Protein AF-A0A3E1ETF9-F1 (afdb_monomer)

Mean predicted aligned error: 20.17 Å

pLDDT: mean 75.79, std 21.96, range [34.28, 97.56]

Sequence (311 aa):
MTPEAARLLEAAGVRGVTQLSREKCEPLLKRMALVAWQRGLGQVGLPEKEILAGWIREAAGLPSEGDEMDRQVEEMPEAITEDGPGLWVPPGQRAALGATGGGRKEVESGGREGQGNPRQTWRTVDPQRFATIEDYNAGRIPIKPLSREPGGAEEDGDEEEESGPERYRVEGPSGELSRWVRRGVVHPRGMHTWLGAVVSVVFRVALLAGIVATVWLMITVETPGDYAMEVGIGAGVLVVLGVLQIHYAMRARCRICSCPLYFSKNCLKNRKAHLIPGFGYVVSAALHLLTFGWFRCMYCGTAVRLRPGHR

Solvent-accessible surface area (backbone atoms only — not comparable to full-atom values): 19668 Å² total; per-residue (Å²): 136,57,75,65,45,51,54,39,38,42,73,52,69,40,88,46,52,75,54,41,38,74,53,58,60,67,67,50,51,52,41,33,49,52,52,30,47,74,69,70,44,55,76,66,71,65,74,54,72,68,59,51,47,46,53,30,51,54,34,58,70,49,81,68,85,56,63,68,61,58,52,59,66,75,72,58,76,96,67,88,78,82,91,73,99,74,76,85,71,56,79,77,54,54,64,51,53,73,69,53,87,71,82,76,82,83,76,91,74,83,89,80,91,81,85,90,72,99,76,80,84,73,73,83,73,60,74,88,74,57,84,52,71,66,43,49,74,68,60,76,52,85,74,73,73,82,76,83,66,77,85,72,87,75,89,77,81,92,78,85,86,78,85,66,86,76,80,77,74,83,77,72,82,88,73,90,67,53,84,75,68,75,70,36,49,71,46,92,58,33,65,64,46,51,52,34,28,52,44,51,49,52,42,52,52,50,51,54,49,47,52,53,50,52,55,50,47,64,72,74,46,91,57,77,78,82,48,48,64,62,51,49,52,52,52,51,53,50,50,55,41,48,52,52,35,51,57,33,24,73,66,32,50,40,91,84,77,63,46,45,60,68,47,90,69,99,61,81,61,29,89,79,25,58,69,39,88,95,63,37,53,48,50,36,32,28,51,38,28,74,75,69,42,34,33,42,38,49,58,83,41,51,45,38,23,48,68,91,85,79,129

Foldseek 3Di:
DDPLVVVLLVQLVNPDLVSLLPDDLVVSLVSSQVSCVVVVVHCPSRDDSVVSVVSNVVSNPDDPPCPVVVVVVVPDPPDDDDDDPDDDDDPVVVVVCVVVDDDDDDDDDDDDDDDDDPDDPPPPDDPVPDDDPVCVVVVVDPPPPPPPDPDDDDDDDDDDDPDDPPPDQPPDPDDDDDPVVNQAAEDPCLPLLLVLLVLLQVLVVLVVVLVVVVVVCVVPDPDPVVCPVVNVVSVVVNVVSVVVNVVSQVPQADPPPRHGLQDDDPDDWDPLQDADPPVGRNNRQSVCCNPPQWHARRHPRGIYGYDPDDD

Structure (mmCIF, N/CA/C/O backbone):
data_AF-A0A3E1ETF9-F1
#
_entry.id   AF-A0A3E1ETF9-F1
#
loop_
_atom_site.group_PDB
_atom_site.id
_atom_site.type_symbol
_atom_site.label_atom_id
_atom_site.label_alt_id
_atom_site.label_comp_id
_atom_site.label_asym_id
_atom_site.label_entity_id
_atom_site.label_seq_id
_atom_site.pdbx_PDB_ins_code
_atom_site.Cartn_x
_atom_site.Cartn_y
_atom_site.Cartn_z
_atom_site.occupancy
_atom_site.B_iso_or_equiv
_atom_site.auth_seq_id
_atom_site.auth_comp_id
_atom_site.auth_asym_id
_atom_site.auth_atom_id
_atom_site.pdbx_PDB_model_num
ATOM 1 N N . MET A 1 1 ? -6.850 46.967 -3.083 1.00 86.31 1 MET A N 1
ATOM 2 C CA . MET A 1 1 ? -6.253 45.799 -2.391 1.00 86.31 1 MET A CA 1
ATOM 3 C C . MET A 1 1 ? -5.265 46.296 -1.336 1.00 86.31 1 MET A C 1
ATOM 5 O O . MET A 1 1 ? -4.492 47.190 -1.654 1.00 86.31 1 MET A O 1
ATOM 9 N N . THR A 1 2 ? -5.302 45.789 -0.097 1.00 91.62 2 THR A N 1
ATOM 10 C CA . THR A 1 2 ? -4.313 46.159 0.941 1.00 91.62 2 THR A CA 1
ATOM 11 C C . THR A 1 2 ? -2.969 45.455 0.684 1.00 91.62 2 THR A C 1
ATOM 13 O O . THR A 1 2 ? -2.961 44.349 0.135 1.00 91.62 2 THR A O 1
ATOM 16 N N . PRO A 1 3 ? -1.818 46.044 1.068 1.00 92.25 3 PRO A N 1
ATOM 17 C CA . PRO A 1 3 ? -0.501 45.440 0.829 1.00 92.25 3 PRO A CA 1
ATOM 18 C C . PRO A 1 3 ? -0.315 44.102 1.563 1.00 92.25 3 PRO A C 1
ATOM 20 O O . PRO A 1 3 ? 0.391 43.217 1.083 1.00 92.25 3 PRO A O 1
ATOM 23 N N . GLU A 1 4 ? -0.978 43.918 2.704 1.00 92.75 4 GLU A N 1
ATOM 24 C CA . GLU A 1 4 ? -0.967 42.655 3.449 1.00 92.75 4 GLU A CA 1
ATOM 25 C C . GLU A 1 4 ? -1.712 41.544 2.706 1.00 92.75 4 GLU A C 1
ATOM 27 O O . GLU A 1 4 ? -1.196 40.433 2.569 1.00 92.75 4 GLU A O 1
ATOM 32 N N . ALA A 1 5 ? -2.884 41.856 2.145 1.00 93.94 5 ALA A N 1
ATOM 33 C CA . ALA A 1 5 ? -3.645 40.897 1.358 1.00 93.94 5 ALA A CA 1
ATOM 34 C C . ALA A 1 5 ? -2.909 40.497 0.071 1.00 93.94 5 ALA A C 1
ATOM 36 O O . ALA A 1 5 ? -2.954 39.330 -0.313 1.00 93.94 5 ALA A O 1
ATOM 37 N N . ALA A 1 6 ? -2.169 41.426 -0.544 1.00 94.75 6 ALA A N 1
ATOM 38 C CA . ALA A 1 6 ? -1.313 41.134 -1.694 1.00 94.75 6 ALA A CA 1
ATOM 39 C C . ALA A 1 6 ? -0.228 40.096 -1.349 1.00 94.75 6 ALA A C 1
ATOM 41 O O . ALA A 1 6 ? -0.077 39.096 -2.049 1.00 94.75 6 ALA A O 1
ATOM 42 N N . ARG A 1 7 ? 0.461 40.269 -0.210 1.00 94.81 7 ARG A N 1
ATOM 43 C CA . ARG A 1 7 ? 1.471 39.311 0.279 1.00 94.81 7 ARG A CA 1
ATOM 44 C C . ARG A 1 7 ? 0.871 37.947 0.627 1.00 94.81 7 ARG A C 1
ATOM 46 O O . ARG A 1 7 ? 1.540 36.927 0.460 1.00 94.81 7 ARG A O 1
ATOM 53 N N . LEU A 1 8 ? -0.364 37.914 1.134 1.00 95.44 8 LEU A N 1
ATOM 54 C CA . LEU A 1 8 ? -1.081 36.665 1.409 1.00 95.44 8 LEU A CA 1
ATOM 55 C C . LEU A 1 8 ? -1.512 35.950 0.125 1.00 95.44 8 LEU A C 1
ATOM 57 O O . LEU A 1 8 ? -1.419 34.726 0.074 1.00 95.44 8 LEU A O 1
ATOM 61 N N . LEU A 1 9 ? -1.941 36.680 -0.908 1.00 96.44 9 LEU A N 1
ATOM 62 C CA . LEU A 1 9 ? -2.269 36.114 -2.222 1.00 96.44 9 LEU A CA 1
ATOM 63 C C . LEU A 1 9 ? -1.038 35.503 -2.895 1.00 96.44 9 LEU A C 1
ATOM 65 O O . LEU A 1 9 ? -1.093 34.358 -3.347 1.00 96.44 9 LEU A O 1
ATOM 69 N N . GLU A 1 10 ? 0.087 36.217 -2.875 1.00 96.31 10 GLU A N 1
ATOM 70 C CA . GLU A 1 10 ? 1.356 35.727 -3.416 1.00 96.31 10 GLU A CA 1
ATOM 71 C C . GLU A 1 10 ? 1.824 34.463 -2.681 1.00 96.31 10 GLU A C 1
ATOM 73 O O . GLU A 1 10 ? 2.171 33.456 -3.302 1.00 96.31 10 GLU A O 1
ATOM 78 N N . ALA A 1 11 ? 1.743 34.468 -1.347 1.00 95.94 11 ALA A N 1
ATOM 79 C CA . ALA A 1 11 ? 2.076 33.310 -0.525 1.00 95.94 11 ALA A CA 1
ATOM 80 C C . ALA A 1 11 ? 1.078 32.144 -0.680 1.00 95.94 11 ALA A C 1
ATOM 82 O O . ALA A 1 11 ? 1.462 30.987 -0.512 1.00 95.94 11 ALA A O 1
ATOM 83 N N . ALA A 1 12 ? -0.176 32.422 -1.052 1.00 96.44 12 ALA A N 1
ATOM 84 C CA . ALA A 1 12 ? -1.172 31.422 -1.443 1.00 96.44 12 ALA A CA 1
ATOM 85 C C . ALA A 1 12 ? -0.977 30.902 -2.883 1.00 96.44 12 ALA A C 1
ATOM 87 O O . ALA A 1 12 ? -1.760 30.064 -3.338 1.00 96.44 12 ALA A O 1
ATOM 88 N N . GLY A 1 13 ? 0.067 31.362 -3.582 1.00 95.69 13 GLY A N 1
ATOM 89 C CA . GLY A 1 13 ? 0.462 30.894 -4.908 1.00 95.69 13 GLY A CA 1
ATOM 90 C C . GLY A 1 13 ? -0.154 31.668 -6.072 1.00 95.69 13 GLY A C 1
ATOM 91 O O . GLY A 1 13 ? -0.029 31.205 -7.204 1.00 95.69 13 GLY A O 1
ATOM 92 N N . VAL A 1 14 ? -0.803 32.811 -5.823 1.00 96.69 14 VAL A N 1
ATOM 93 C CA . VAL A 1 14 ? -1.374 33.682 -6.862 1.00 96.69 14 VAL A CA 1
ATOM 94 C C . VAL A 1 14 ? -0.381 34.797 -7.179 1.00 96.69 14 VAL A C 1
ATOM 96 O O . VAL A 1 14 ? -0.231 35.735 -6.401 1.00 96.69 14 VAL A O 1
ATOM 99 N N . ARG A 1 15 ? 0.318 34.688 -8.314 1.00 93.44 15 ARG A N 1
ATOM 100 C CA . ARG A 1 15 ? 1.408 35.612 -8.693 1.00 93.44 15 ARG A CA 1
ATOM 101 C C . ARG A 1 15 ? 0.987 36.733 -9.642 1.00 93.44 15 ARG A C 1
ATOM 103 O O . ARG A 1 15 ? 1.766 37.647 -9.874 1.00 93.44 15 ARG A O 1
ATOM 110 N N . GLY A 1 16 ? -0.224 36.670 -10.192 1.00 92.56 16 GLY A N 1
ATOM 111 C CA . GLY A 1 16 ? -0.686 37.631 -11.189 1.00 92.56 16 GLY A CA 1
ATOM 112 C C . GLY A 1 16 ? -2.203 37.716 -11.306 1.00 92.56 16 GLY A C 1
ATOM 113 O O . GLY A 1 16 ? -2.940 36.855 -10.820 1.00 92.56 16 GLY A O 1
ATOM 114 N N . VAL A 1 17 ? -2.658 38.771 -11.983 1.00 93.75 17 VAL A N 1
ATOM 115 C CA . VAL A 1 17 ? -4.078 39.106 -12.181 1.00 93.75 17 VAL A CA 1
ATOM 116 C C . VAL A 1 17 ? -4.798 38.035 -13.010 1.00 93.75 17 VAL A C 1
ATOM 118 O O . VAL A 1 17 ? -5.910 37.635 -12.676 1.00 93.75 17 VAL A O 1
ATOM 121 N N . THR A 1 18 ? -4.132 37.491 -14.031 1.00 90.56 18 THR A N 1
ATOM 122 C CA . THR A 1 18 ? -4.655 36.405 -14.881 1.00 90.56 18 THR A CA 1
ATOM 123 C C . THR A 1 18 ? -4.879 35.107 -14.110 1.00 90.56 18 THR A C 1
ATOM 125 O O . THR A 1 18 ? -5.828 34.371 -14.369 1.00 90.56 18 THR A O 1
ATOM 128 N N . GLN A 1 19 ? -4.022 34.816 -13.132 1.00 93.50 19 GLN A N 1
ATOM 129 C CA . GLN A 1 19 ? -4.195 33.659 -12.263 1.00 93.50 19 GLN A CA 1
ATOM 130 C C . GLN A 1 19 ? -5.329 33.903 -11.262 1.00 93.50 19 GLN A C 1
ATOM 132 O O . GLN A 1 19 ? -6.130 33.005 -11.015 1.00 93.50 19 GLN A O 1
ATOM 137 N N . LEU A 1 20 ? -5.431 35.124 -10.727 1.00 95.88 20 LEU A N 1
ATOM 138 C CA . LEU A 1 20 ? -6.489 35.510 -9.795 1.00 95.88 20 LEU A CA 1
ATOM 139 C C . LEU A 1 20 ? -7.887 35.406 -10.426 1.00 95.88 20 LEU A C 1
ATOM 141 O O . LEU A 1 20 ? -8.809 34.941 -9.759 1.00 95.88 20 LEU A O 1
ATOM 145 N N . SER A 1 21 ? -8.046 35.773 -11.701 1.00 95.38 21 SER A N 1
ATOM 146 C CA . SER A 1 21 ? -9.342 35.720 -12.397 1.00 95.38 21 SER A CA 1
ATOM 147 C C . SER A 1 21 ? -9.853 34.295 -12.647 1.00 95.38 21 SER A C 1
ATOM 149 O O . SER A 1 21 ? -11.061 34.081 -12.747 1.00 95.38 21 SER A O 1
ATOM 151 N N . ARG A 1 22 ? -8.955 33.301 -12.705 1.00 95.06 22 ARG A N 1
ATOM 152 C CA . ARG A 1 22 ? -9.296 31.880 -12.911 1.00 95.06 22 ARG A CA 1
ATOM 153 C C . ARG A 1 22 ? -9.643 31.145 -11.612 1.00 95.06 22 ARG A C 1
ATOM 155 O O . ARG A 1 22 ? -10.131 30.014 -11.650 1.00 95.06 22 ARG A O 1
ATOM 162 N N . GLU A 1 23 ? -9.378 31.753 -10.461 1.00 96.19 23 GLU A N 1
ATOM 163 C CA . GLU A 1 23 ? -9.521 31.115 -9.155 1.00 96.19 23 GLU A CA 1
ATOM 164 C C . GLU A 1 23 ? -10.939 31.251 -8.580 1.00 96.19 23 GLU A C 1
ATOM 166 O O . GLU A 1 23 ? -11.627 32.256 -8.745 1.00 96.19 23 GLU A O 1
ATOM 171 N N . LYS A 1 24 ? -11.393 30.224 -7.850 1.00 96.56 24 LYS A N 1
ATOM 172 C CA . LYS A 1 24 ? -12.679 30.274 -7.134 1.00 96.56 24 LYS A CA 1
ATOM 173 C C . LYS A 1 24 ? -12.486 30.921 -5.760 1.00 96.56 24 LYS A C 1
ATOM 175 O O . LYS A 1 24 ? -11.556 30.580 -5.030 1.00 96.56 24 LYS A O 1
ATOM 180 N N . CYS A 1 25 ? -13.417 31.791 -5.366 1.00 96.94 25 CYS A N 1
ATOM 181 C CA . CYS A 1 25 ? -13.314 32.583 -4.134 1.00 96.94 25 CYS A CA 1
ATOM 182 C C . CYS A 1 25 ? -13.131 31.735 -2.859 1.00 96.94 25 CYS A C 1
ATOM 184 O O . CYS A 1 25 ? -12.253 32.022 -2.051 1.00 96.94 25 CYS A O 1
ATOM 186 N N . GLU A 1 26 ? -13.930 30.680 -2.665 1.00 96.44 26 GLU A N 1
ATOM 187 C CA . GLU A 1 26 ? -13.874 29.855 -1.446 1.00 96.44 26 GLU A CA 1
ATOM 188 C C . GLU A 1 26 ? -12.576 29.050 -1.267 1.00 96.44 26 GLU A C 1
ATOM 190 O O . GLU A 1 26 ? -11.996 29.107 -0.178 1.00 96.44 26 GLU A O 1
ATOM 195 N N . PRO A 1 27 ? -12.076 28.296 -2.268 1.00 97.06 27 PRO A N 1
ATOM 196 C CA . PRO A 1 27 ? -10.803 27.595 -2.117 1.00 97.06 27 PRO A CA 1
ATOM 197 C C . PRO A 1 27 ? -9.626 28.564 -1.980 1.00 97.06 27 PRO A C 1
ATOM 199 O O . PRO A 1 27 ? -8.702 28.277 -1.218 1.00 97.06 27 PRO A O 1
ATOM 202 N N . LEU A 1 28 ? -9.670 29.723 -2.645 1.00 97.31 28 LEU A N 1
ATOM 203 C CA . LEU A 1 28 ? -8.643 30.747 -2.486 1.00 97.31 28 LEU A CA 1
ATOM 204 C C . LEU A 1 28 ? -8.621 31.306 -1.056 1.00 97.31 28 LEU A C 1
ATOM 206 O O . LEU A 1 28 ? -7.554 31.337 -0.445 1.00 97.31 28 LEU A O 1
ATOM 210 N N . LEU A 1 29 ? -9.786 31.627 -0.482 1.00 97.25 29 LEU A N 1
ATOM 211 C CA . LEU A 1 29 ? -9.896 32.092 0.903 1.00 97.25 29 LEU A CA 1
ATOM 212 C C . LEU A 1 29 ? -9.366 31.052 1.903 1.00 97.25 29 LEU A C 1
ATOM 214 O O . LEU A 1 29 ? -8.631 31.402 2.823 1.00 97.25 29 LEU A O 1
ATOM 218 N N . LYS A 1 30 ? -9.667 29.761 1.697 1.00 97.19 30 LYS A N 1
ATOM 219 C CA . LYS A 1 30 ? -9.134 28.669 2.534 1.00 97.19 30 LYS A CA 1
ATOM 220 C C . LYS A 1 30 ? -7.609 28.563 2.454 1.00 97.19 30 LYS A C 1
ATOM 222 O O . LYS A 1 30 ? -6.967 28.363 3.484 1.00 97.19 30 LYS A O 1
ATOM 227 N N . ARG A 1 31 ? -7.018 28.717 1.261 1.00 97.38 31 ARG A N 1
ATOM 228 C CA . ARG A 1 31 ? -5.552 28.739 1.098 1.00 97.38 31 ARG A CA 1
ATOM 229 C C . ARG A 1 31 ? -4.932 29.950 1.794 1.00 97.38 31 ARG A C 1
ATOM 231 O O . ARG A 1 31 ? -3.955 29.782 2.515 1.00 97.38 31 ARG A O 1
ATOM 238 N N . MET A 1 32 ? -5.528 31.134 1.649 1.00 97.00 32 MET A N 1
ATOM 239 C CA . MET A 1 32 ? -5.070 32.342 2.345 1.00 97.00 32 MET A CA 1
ATOM 240 C C . MET A 1 32 ? -5.164 32.196 3.871 1.00 97.00 32 MET A C 1
ATOM 242 O O . MET A 1 32 ? -4.218 32.552 4.566 1.00 97.00 32 MET A O 1
ATOM 246 N N . ALA A 1 33 ? -6.249 31.606 4.389 1.00 96.56 33 ALA A N 1
ATOM 247 C CA . ALA A 1 33 ? -6.418 31.315 5.816 1.00 96.56 33 ALA A CA 1
ATOM 248 C C . ALA A 1 33 ? -5.331 30.371 6.347 1.00 96.56 33 ALA A C 1
ATOM 250 O O . ALA A 1 33 ? -4.749 30.623 7.400 1.00 96.56 33 ALA A O 1
ATOM 251 N N . LEU A 1 34 ? -5.025 29.306 5.598 1.00 96.88 34 LEU A N 1
ATOM 252 C CA . LEU A 1 34 ? -3.976 28.354 5.959 1.00 96.88 34 LEU A CA 1
ATOM 253 C C . LEU A 1 34 ? -2.600 29.034 6.014 1.00 96.88 34 LEU A C 1
ATOM 255 O O . LEU A 1 34 ? -1.850 28.822 6.964 1.00 96.88 34 LEU A O 1
ATOM 259 N N . VAL A 1 35 ? -2.283 29.872 5.025 1.00 96.62 35 VAL A N 1
ATOM 260 C CA . VAL A 1 35 ? -1.012 30.610 4.960 1.00 96.62 35 VAL A CA 1
ATOM 261 C C . VAL A 1 35 ? -0.904 31.646 6.082 1.00 96.62 35 VAL A C 1
ATOM 263 O O . VAL A 1 35 ? 0.153 31.762 6.704 1.00 96.62 35 VAL A O 1
ATOM 266 N N . ALA A 1 36 ? -1.983 32.373 6.382 1.00 95.94 36 ALA A N 1
ATOM 267 C CA . ALA A 1 36 ? -2.018 33.325 7.492 1.00 95.94 36 ALA A CA 1
ATOM 268 C C . ALA A 1 36 ? -1.807 32.621 8.842 1.00 95.94 36 ALA A C 1
ATOM 270 O O . ALA A 1 36 ? -0.997 33.070 9.656 1.00 95.94 36 ALA A O 1
ATOM 271 N N . TRP A 1 37 ? -2.455 31.467 9.040 1.00 95.69 37 TRP A N 1
ATOM 272 C CA . TRP A 1 37 ? -2.268 30.632 10.226 1.00 95.69 37 TRP A CA 1
ATOM 273 C C . TRP A 1 37 ? -0.826 30.119 10.351 1.00 95.69 37 TRP A C 1
ATOM 275 O O . TRP A 1 37 ? -0.222 30.258 11.412 1.00 95.69 37 TRP A O 1
ATOM 285 N N . GLN A 1 38 ? -0.231 29.620 9.262 1.00 95.94 38 GLN A N 1
ATOM 286 C CA . GLN A 1 38 ? 1.167 29.161 9.240 1.00 95.94 38 GLN A CA 1
ATOM 287 C C . GLN A 1 38 ? 2.174 30.268 9.575 1.00 95.94 38 GLN A C 1
ATOM 289 O O . GLN A 1 38 ? 3.244 29.985 10.110 1.00 95.94 38 GLN A O 1
ATOM 294 N N . ARG A 1 39 ? 1.841 31.525 9.268 1.00 94.94 39 ARG A N 1
ATOM 295 C CA . ARG A 1 39 ? 2.673 32.697 9.574 1.00 94.94 39 ARG A CA 1
ATOM 296 C C . ARG A 1 39 ? 2.388 33.312 10.947 1.00 94.94 39 ARG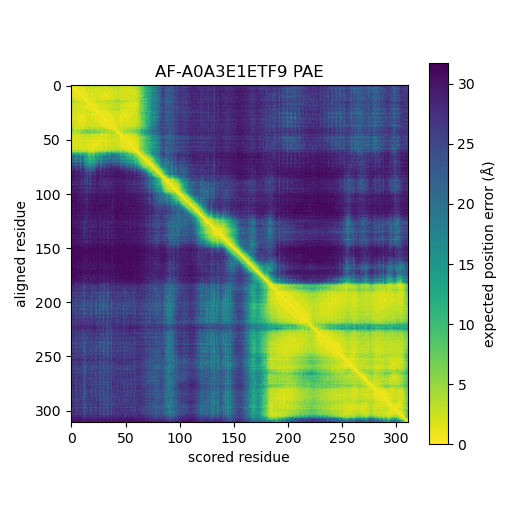 A C 1
ATOM 298 O O . ARG A 1 39 ? 2.992 34.327 11.275 1.00 94.94 39 ARG A O 1
ATOM 305 N N . GLY A 1 40 ? 1.484 32.729 11.737 1.00 93.75 40 GLY A N 1
ATOM 306 C CA . GLY A 1 40 ? 1.116 33.247 13.057 1.00 93.75 40 GLY A CA 1
ATOM 307 C C . GLY A 1 40 ? 0.326 34.560 13.018 1.00 93.75 40 GLY A C 1
ATOM 308 O O . GLY A 1 40 ? 0.231 35.235 14.036 1.00 93.75 40 GLY A O 1
ATOM 309 N N . LEU A 1 41 ? -0.252 34.927 11.868 1.00 88.50 41 LEU A N 1
ATOM 310 C CA . LEU A 1 41 ? -1.008 36.176 11.688 1.00 88.50 41 LEU A CA 1
ATOM 311 C C . LEU A 1 41 ? -2.463 36.071 12.188 1.00 88.50 41 LEU A C 1
ATOM 313 O O . LEU A 1 41 ? -3.191 37.060 12.233 1.00 88.50 41 LEU A O 1
ATOM 317 N N . GLY A 1 42 ? -2.900 34.877 12.601 1.00 86.50 42 GLY A N 1
ATOM 318 C CA . GLY A 1 42 ? -4.275 34.639 13.040 1.00 86.50 42 GLY A CA 1
ATOM 319 C C . GLY A 1 42 ? -5.294 34.967 11.941 1.00 86.50 42 GLY A C 1
ATOM 320 O O . GLY A 1 42 ? -5.039 34.738 10.760 1.00 86.50 42 GLY A O 1
ATOM 321 N N . GLN A 1 43 ? -6.459 35.492 12.333 1.00 82.06 43 GLN A N 1
ATOM 322 C CA . GLN A 1 43 ? -7.466 36.022 11.398 1.00 82.06 43 GLN A CA 1
ATOM 323 C C . GLN A 1 43 ? -7.204 37.487 11.002 1.00 82.06 43 GLN A C 1
ATOM 325 O O . GLN A 1 43 ? -7.954 38.053 10.207 1.00 82.06 43 GLN A O 1
ATOM 330 N N . VAL A 1 44 ? -6.153 38.110 11.543 1.00 79.50 44 VAL A N 1
ATOM 331 C CA . VAL A 1 44 ? -5.829 39.513 11.279 1.00 79.50 44 VAL A CA 1
ATOM 332 C C . VAL A 1 44 ? -5.277 39.621 9.856 1.00 79.50 44 VAL A C 1
ATOM 334 O O . VAL A 1 44 ? -4.273 38.998 9.519 1.00 79.50 44 VAL A O 1
ATOM 337 N N . GLY A 1 45 ? -5.968 40.376 8.999 1.00 80.75 45 GLY A N 1
ATOM 338 C CA . GLY A 1 45 ? -5.559 40.612 7.610 1.00 80.75 45 GLY A CA 1
ATOM 339 C C . GLY A 1 45 ? -6.174 39.671 6.567 1.00 80.75 45 GLY A C 1
ATOM 340 O O . GLY A 1 45 ? -5.847 39.795 5.384 1.00 80.75 45 GLY A O 1
ATOM 341 N N . LEU A 1 46 ? -7.082 38.760 6.951 1.00 94.25 46 LEU A N 1
ATOM 342 C CA . LEU A 1 46 ? -7.869 38.022 5.959 1.00 94.25 46 LEU A CA 1
ATOM 343 C C . LEU A 1 46 ? -8.962 38.927 5.363 1.00 94.25 46 LEU A C 1
ATOM 345 O O . LEU A 1 46 ? -9.753 39.487 6.122 1.00 94.25 46 LEU A O 1
ATOM 349 N N . PRO A 1 47 ? -9.049 39.066 4.027 1.00 95.81 47 PRO A N 1
ATOM 350 C CA . PRO A 1 47 ? -10.133 39.818 3.414 1.00 95.81 47 PRO A CA 1
ATOM 351 C C . PRO A 1 47 ? -11.464 39.091 3.613 1.00 95.81 47 PRO A C 1
ATOM 353 O O . PRO A 1 47 ? -11.535 37.860 3.546 1.00 95.81 47 PRO A O 1
ATOM 356 N N . GLU A 1 48 ? -12.536 39.857 3.798 1.00 96.75 48 GLU A N 1
ATOM 357 C CA . GLU A 1 48 ? -13.887 39.306 3.767 1.00 96.75 48 GLU A CA 1
ATOM 358 C C . GLU A 1 48 ? -14.188 38.680 2.398 1.00 96.75 48 GLU A C 1
ATOM 360 O O . GLU A 1 48 ? -13.655 39.089 1.360 1.00 96.75 48 GLU A O 1
ATOM 365 N N . LYS A 1 49 ? -15.077 37.679 2.390 1.00 96.62 49 LYS A N 1
ATOM 366 C CA . LYS A 1 49 ? -15.453 36.928 1.180 1.00 96.62 49 LYS A CA 1
ATOM 367 C C . LYS A 1 49 ? -15.909 37.856 0.048 1.00 96.62 49 LYS A C 1
ATOM 369 O O . LYS A 1 49 ? -15.580 37.617 -1.111 1.00 96.62 49 LYS A O 1
ATOM 374 N N . GLU A 1 50 ? -16.635 38.916 0.387 1.00 96.75 50 GLU A N 1
ATOM 375 C CA . GLU A 1 50 ? -17.166 39.888 -0.572 1.00 96.75 50 GLU A CA 1
ATOM 376 C C . GLU A 1 50 ? -16.060 40.718 -1.230 1.00 96.75 50 GLU A C 1
ATOM 378 O O . GLU A 1 50 ? -16.072 40.915 -2.446 1.00 96.75 50 GLU A O 1
ATOM 383 N N . ILE A 1 51 ? -15.056 41.121 -0.447 1.00 96.75 51 ILE A N 1
ATOM 384 C CA . ILE A 1 51 ? -13.894 41.876 -0.925 1.00 96.75 51 ILE A CA 1
ATOM 385 C C . ILE A 1 51 ? -13.062 41.009 -1.879 1.00 96.75 51 ILE A C 1
ATOM 387 O O . ILE A 1 51 ? -12.709 41.455 -2.972 1.00 96.75 51 ILE A O 1
ATOM 391 N N . LEU A 1 52 ? -12.809 39.746 -1.512 1.00 97.00 52 LEU A N 1
ATOM 392 C CA . LEU A 1 52 ? -12.068 38.806 -2.359 1.00 97.00 52 LEU A CA 1
ATOM 393 C C . LEU A 1 52 ? -12.816 38.499 -3.669 1.00 97.00 52 LEU A C 1
ATOM 395 O O . LEU A 1 52 ? -12.205 38.452 -4.736 1.00 97.00 52 LEU A O 1
ATOM 399 N N . ALA A 1 53 ? -14.142 38.339 -3.611 1.00 96.56 53 ALA A N 1
ATOM 400 C CA . ALA A 1 53 ? -14.973 38.177 -4.802 1.00 96.56 53 ALA A CA 1
ATOM 401 C C . ALA A 1 53 ? -14.983 39.439 -5.686 1.00 96.56 53 ALA A C 1
ATOM 403 O O . ALA A 1 53 ? -15.072 39.333 -6.910 1.00 96.56 53 ALA A O 1
ATOM 404 N N . GLY A 1 54 ? -14.875 40.629 -5.087 1.00 96.94 54 GLY A N 1
ATOM 405 C CA . GLY A 1 54 ? -14.651 41.888 -5.796 1.00 96.94 54 GLY A CA 1
ATOM 406 C C . GLY A 1 54 ? -13.360 41.859 -6.612 1.00 96.94 54 GLY A C 1
ATOM 407 O O . GLY A 1 54 ? -13.408 42.088 -7.817 1.00 96.94 54 GLY A O 1
ATOM 408 N N . TRP A 1 55 ? -12.241 41.471 -5.994 1.00 96.88 55 TRP A N 1
ATOM 409 C CA . TRP A 1 55 ? -10.941 41.408 -6.674 1.00 96.88 55 TRP A CA 1
ATOM 410 C C . TRP A 1 55 ? -10.908 40.392 -7.816 1.00 96.88 55 TRP A C 1
ATOM 412 O O . TRP A 1 55 ? -10.335 40.679 -8.860 1.00 96.88 55 TRP A O 1
ATOM 422 N N . ILE A 1 56 ? -11.544 39.225 -7.656 1.00 96.56 56 ILE A N 1
ATOM 423 C CA . ILE A 1 56 ? -11.624 38.217 -8.729 1.00 96.56 56 ILE A CA 1
ATOM 424 C C . ILE A 1 56 ? -12.432 38.755 -9.920 1.00 96.56 56 ILE A C 1
ATOM 426 O O . ILE A 1 56 ? -12.034 38.562 -11.067 1.00 96.56 56 ILE A O 1
ATOM 430 N N . ARG A 1 57 ? -13.545 39.460 -9.664 1.00 95.19 57 ARG A N 1
ATOM 431 C CA . ARG A 1 57 ? -14.360 40.078 -10.726 1.00 95.19 57 ARG A CA 1
ATOM 432 C C . ARG A 1 57 ? -13.622 41.204 -11.440 1.00 95.19 57 ARG A C 1
ATOM 434 O O . ARG A 1 57 ? -13.673 41.270 -12.661 1.00 95.19 57 ARG A O 1
ATOM 441 N N . GLU A 1 58 ? -12.932 42.056 -10.690 1.00 95.75 58 GLU A N 1
ATOM 442 C CA . GLU A 1 58 ? -12.119 43.142 -11.243 1.00 95.75 58 GLU A CA 1
ATOM 443 C C . GLU A 1 58 ? -10.967 42.585 -12.093 1.00 95.75 58 GLU A C 1
ATOM 445 O O . GLU A 1 58 ? -10.779 43.005 -13.231 1.00 95.75 58 GLU A O 1
ATOM 450 N N . ALA A 1 59 ? -10.283 41.546 -11.604 1.00 93.94 59 ALA A N 1
ATOM 451 C CA . ALA A 1 59 ? -9.242 40.838 -12.343 1.00 93.94 59 ALA A CA 1
ATOM 452 C C . ALA A 1 59 ? -9.758 40.158 -13.623 1.00 93.94 59 ALA A C 1
ATOM 454 O O . ALA A 1 59 ? -9.021 40.059 -14.599 1.00 93.94 59 ALA A O 1
ATOM 455 N N . ALA A 1 60 ? -11.008 39.687 -13.633 1.00 91.69 60 ALA A N 1
ATOM 456 C CA . ALA A 1 60 ? -11.635 39.092 -14.813 1.00 91.69 60 ALA A CA 1
ATOM 457 C C . ALA A 1 60 ? -12.062 40.130 -15.867 1.00 91.69 60 ALA A C 1
ATOM 459 O O . ALA A 1 60 ? -12.230 39.771 -17.029 1.00 91.69 60 ALA A O 1
ATOM 460 N N . GLY A 1 61 ? -12.258 41.390 -15.467 1.00 88.44 61 GLY A N 1
ATOM 461 C CA . GLY A 1 61 ? -12.638 42.484 -16.365 1.00 88.44 61 GLY A CA 1
ATOM 462 C C . GLY A 1 61 ? -11.458 43.193 -17.032 1.00 88.44 61 GLY A C 1
ATOM 463 O O . GLY A 1 61 ? -11.668 43.955 -17.974 1.00 88.44 61 GLY A O 1
ATOM 464 N N . LEU A 1 62 ? -10.231 42.962 -16.560 1.00 84.06 62 LEU A N 1
ATOM 465 C CA . LEU A 1 62 ? -9.036 43.555 -17.151 1.00 84.06 62 LEU A CA 1
ATOM 466 C C . LEU A 1 62 ? -8.648 42.799 -18.435 1.00 84.06 62 LEU A C 1
ATOM 468 O O . LEU A 1 62 ? -8.592 41.566 -18.412 1.00 84.06 62 LEU A O 1
ATOM 472 N N . PRO A 1 63 ? -8.371 43.504 -19.550 1.00 68.06 63 PRO A N 1
ATOM 473 C CA . PRO A 1 63 ? -7.859 42.872 -20.759 1.00 68.06 63 PRO A CA 1
ATOM 474 C C . PRO A 1 63 ? -6.545 42.168 -20.414 1.00 68.06 63 PRO A C 1
ATOM 476 O O . PRO A 1 63 ? -5.640 42.769 -19.837 1.00 68.06 63 PRO A O 1
ATOM 479 N N . SER A 1 64 ? -6.455 40.869 -20.701 1.00 61.75 64 SER A N 1
ATOM 480 C CA . SER A 1 64 ? -5.257 40.090 -20.405 1.00 61.75 64 SER A CA 1
ATOM 481 C C . SER A 1 64 ? -4.125 40.503 -21.348 1.00 61.75 64 SER A C 1
ATOM 483 O O . SER A 1 64 ? -3.931 39.892 -22.395 1.00 61.75 64 SER A O 1
ATOM 485 N N . GLU A 1 65 ? -3.343 41.512 -20.963 1.00 56.97 65 GLU A N 1
ATOM 486 C CA . GLU A 1 65 ? -2.141 41.946 -21.698 1.00 56.97 65 GLU A CA 1
ATOM 487 C C . GLU A 1 65 ? -1.070 40.835 -21.816 1.00 56.97 65 GLU A C 1
ATOM 489 O O . GLU A 1 65 ? -0.099 40.986 -22.547 1.00 56.97 65 GLU A O 1
ATOM 494 N N . GLY A 1 66 ? -1.242 39.694 -21.132 1.00 55.47 66 GLY A N 1
ATOM 495 C CA . GLY A 1 66 ? -0.334 38.541 -21.185 1.00 55.47 66 GLY A CA 1
ATOM 496 C C . GLY A 1 66 ? -0.680 37.437 -22.196 1.00 55.47 66 GLY A C 1
ATOM 497 O O . GLY A 1 66 ? 0.170 36.587 -22.447 1.00 55.47 66 GLY A O 1
ATOM 498 N N . ASP A 1 67 ? -1.876 37.429 -22.799 1.00 49.53 67 ASP A N 1
ATOM 499 C CA . ASP A 1 67 ? -2.295 36.315 -23.680 1.00 49.53 67 ASP A CA 1
ATOM 500 C C . ASP A 1 67 ? -1.629 36.351 -25.077 1.00 49.53 67 ASP A C 1
ATOM 502 O O . ASP A 1 67 ? -1.662 35.353 -25.799 1.00 49.53 67 ASP A O 1
ATOM 506 N N . GLU A 1 68 ? -0.992 37.462 -25.472 1.00 49.56 68 GLU A N 1
ATOM 507 C CA . GLU A 1 68 ? -0.170 37.518 -26.697 1.00 49.56 68 GLU A CA 1
ATOM 508 C C . GLU A 1 68 ? 1.244 36.963 -26.485 1.00 49.56 68 GLU A C 1
ATOM 510 O O . GLU A 1 68 ? 1.805 36.354 -27.396 1.00 49.56 68 GLU A O 1
ATOM 515 N N . MET A 1 69 ? 1.804 37.101 -25.279 1.00 47.69 69 MET A N 1
ATOM 516 C CA . MET A 1 69 ? 3.168 36.647 -25.000 1.00 47.69 69 MET A CA 1
ATOM 517 C C . MET A 1 69 ? 3.221 35.140 -24.706 1.00 47.69 69 MET A C 1
ATOM 519 O O . MET A 1 69 ? 4.145 34.472 -25.159 1.00 47.69 69 MET A O 1
ATOM 523 N N . ASP A 1 70 ? 2.192 34.573 -24.062 1.00 46.91 70 ASP A N 1
ATOM 524 C CA . ASP A 1 70 ? 2.099 33.119 -23.838 1.00 46.91 70 ASP A CA 1
ATOM 525 C C . ASP A 1 70 ? 1.778 32.333 -25.128 1.00 46.91 70 ASP A C 1
ATOM 527 O O . ASP A 1 70 ? 2.210 31.189 -25.271 1.00 46.91 70 ASP A O 1
ATOM 531 N N . ARG A 1 71 ? 1.110 32.944 -26.123 1.00 46.78 71 ARG A N 1
ATOM 532 C CA . ARG A 1 71 ? 0.896 32.305 -27.440 1.00 46.78 71 ARG A CA 1
ATOM 533 C C . ARG A 1 71 ? 2.174 32.180 -28.271 1.00 46.78 71 ARG A C 1
ATOM 535 O O . ARG A 1 71 ? 2.306 31.208 -29.004 1.00 46.78 71 ARG A O 1
ATOM 542 N N . GLN A 1 72 ? 3.132 33.100 -28.137 1.00 44.62 72 GLN A N 1
ATOM 543 C CA . GLN A 1 72 ? 4.429 32.968 -28.817 1.00 44.62 72 GLN A CA 1
ATOM 544 C C . GLN A 1 72 ? 5.342 31.908 -28.181 1.00 44.62 72 GLN A C 1
ATOM 546 O O . GLN A 1 72 ? 6.226 31.387 -28.858 1.00 44.62 72 GLN A O 1
ATOM 551 N N . VAL A 1 73 ? 5.119 31.545 -26.914 1.00 48.56 73 VAL A N 1
ATOM 552 C CA . VAL A 1 73 ? 5.912 30.514 -26.222 1.00 48.56 73 VAL A CA 1
ATOM 553 C C . VAL A 1 73 ? 5.476 29.092 -26.609 1.00 48.56 73 VAL A C 1
ATOM 555 O O . VAL A 1 73 ? 6.300 28.182 -26.573 1.00 48.56 73 VAL A O 1
ATOM 558 N N . GLU A 1 74 ? 4.227 28.883 -27.045 1.00 46.34 74 GLU A N 1
ATOM 559 C CA . GLU A 1 74 ? 3.748 27.562 -27.497 1.00 46.34 74 GLU A CA 1
ATOM 560 C C . GLU A 1 74 ? 4.054 27.242 -28.976 1.00 46.34 74 GLU A C 1
ATOM 562 O O . GLU A 1 74 ? 3.989 26.075 -29.361 1.00 46.34 74 GLU A O 1
ATOM 567 N N . GLU A 1 75 ? 4.433 28.228 -29.801 1.00 42.03 75 GLU A N 1
ATOM 568 C CA . GLU A 1 75 ? 4.643 28.047 -31.253 1.00 42.03 75 GLU A CA 1
ATOM 569 C C . GLU A 1 75 ? 6.116 28.099 -31.705 1.00 42.03 75 GLU A C 1
ATOM 571 O O . GLU A 1 75 ? 6.410 28.089 -32.903 1.00 42.03 75 GLU A O 1
ATOM 576 N N . MET A 1 76 ? 7.067 28.105 -30.766 1.00 34.28 76 MET A N 1
ATOM 577 C CA . MET A 1 76 ? 8.494 28.045 -31.081 1.00 34.28 76 MET A CA 1
ATOM 578 C C . MET A 1 76 ? 8.971 26.578 -31.070 1.00 34.28 76 MET A C 1
ATOM 580 O O . MET A 1 76 ? 8.908 25.930 -30.023 1.00 34.28 76 MET A O 1
ATOM 584 N N . PRO A 1 77 ? 9.439 26.010 -32.203 1.00 41.28 77 PRO A N 1
ATOM 585 C CA . PRO A 1 77 ? 10.026 24.673 -32.204 1.00 41.28 77 PRO A CA 1
ATOM 586 C C . PRO A 1 77 ? 11.242 24.679 -31.280 1.00 41.28 77 PRO A C 1
ATOM 588 O O . PRO A 1 77 ? 11.982 25.659 -31.283 1.00 41.28 77 PRO A O 1
ATOM 591 N N . GLU A 1 78 ? 11.418 23.606 -30.502 1.00 44.72 78 GLU A N 1
ATOM 592 C CA . GLU A 1 78 ? 12.511 23.374 -29.546 1.00 44.72 78 GLU A CA 1
ATOM 593 C C . GLU A 1 78 ? 13.891 23.695 -30.157 1.00 44.72 78 GLU A C 1
ATOM 595 O O . GLU A 1 78 ? 14.620 22.825 -30.634 1.00 44.72 78 GLU A O 1
ATOM 600 N N . ALA A 1 79 ? 14.251 24.973 -30.148 1.00 39.16 79 ALA A N 1
ATOM 601 C CA . ALA A 1 79 ? 15.569 25.478 -30.442 1.00 39.16 79 ALA A CA 1
ATOM 602 C C . ALA A 1 79 ? 16.249 25.694 -29.097 1.00 39.16 79 ALA A C 1
ATOM 604 O O . ALA A 1 79 ? 15.764 26.411 -28.224 1.00 39.16 79 ALA A O 1
ATOM 605 N N . ILE A 1 80 ? 17.358 24.986 -28.948 1.00 48.44 80 ILE A N 1
ATOM 606 C CA . ILE A 1 80 ? 18.269 24.983 -27.815 1.00 48.44 80 ILE A CA 1
ATOM 607 C C . ILE A 1 80 ? 18.583 26.431 -27.413 1.00 48.44 80 ILE A C 1
ATOM 609 O O . ILE A 1 80 ? 19.327 27.121 -28.103 1.00 48.44 80 ILE A O 1
ATOM 613 N N . THR A 1 81 ? 18.029 26.888 -26.292 1.00 34.81 81 THR A N 1
ATOM 614 C CA . THR A 1 81 ? 18.546 28.057 -25.578 1.00 34.81 81 THR A CA 1
ATOM 615 C C . THR A 1 81 ? 19.527 27.558 -24.527 1.00 34.81 81 THR A C 1
ATOM 617 O O . THR A 1 81 ? 19.128 27.000 -23.501 1.00 34.81 81 THR A O 1
ATOM 620 N N . GLU A 1 82 ? 20.814 27.716 -24.821 1.00 46.69 82 GLU A N 1
ATOM 621 C CA . GLU A 1 82 ? 21.863 27.747 -23.806 1.00 46.69 82 GLU A CA 1
ATOM 622 C C . GLU A 1 82 ? 21.756 29.041 -22.973 1.00 46.69 82 GLU A C 1
ATOM 624 O O . GLU A 1 82 ? 21.095 29.998 -23.370 1.00 46.69 82 GLU A O 1
ATOM 629 N N . ASP A 1 83 ? 22.434 29.020 -21.821 1.00 44.50 83 ASP A N 1
ATOM 630 C CA . ASP A 1 83 ? 22.755 30.136 -20.914 1.00 44.50 83 ASP A CA 1
ATOM 631 C C . ASP A 1 83 ? 21.865 30.349 -19.668 1.00 44.50 83 ASP A C 1
ATOM 633 O O . ASP A 1 83 ? 20.997 31.215 -19.593 1.00 44.50 83 ASP A O 1
ATOM 637 N N . GLY A 1 84 ? 22.184 29.600 -18.599 1.00 41.06 84 GLY A N 1
ATOM 638 C CA . GLY A 1 84 ? 21.782 29.899 -17.214 1.00 41.06 84 GLY A CA 1
ATOM 639 C C . GLY A 1 84 ? 22.221 28.822 -16.197 1.00 41.06 84 GLY A C 1
ATOM 640 O O . GLY A 1 84 ? 22.016 27.631 -16.446 1.00 41.06 84 GLY A O 1
ATOM 641 N N . PRO A 1 85 ? 22.834 29.170 -15.042 1.00 49.09 85 PRO A N 1
ATOM 642 C CA . PRO A 1 85 ? 23.536 28.208 -14.194 1.00 49.09 85 PRO A CA 1
ATOM 643 C C . PRO A 1 85 ? 22.568 27.486 -13.252 1.00 49.09 85 PRO A C 1
ATOM 645 O O . PRO A 1 85 ? 22.242 27.960 -12.166 1.00 49.09 85 PRO A O 1
ATOM 648 N N . GLY A 1 86 ? 22.116 26.306 -13.661 1.00 57.19 86 GLY A N 1
ATOM 649 C CA . GLY A 1 86 ? 21.316 25.437 -12.793 1.00 57.19 86 GLY A CA 1
ATOM 650 C C . GLY A 1 86 ? 20.724 24.210 -13.474 1.00 57.19 86 GLY A C 1
ATOM 651 O O . GLY A 1 86 ? 19.721 23.678 -13.002 1.00 57.19 86 GLY A O 1
ATOM 652 N N . LEU A 1 87 ? 21.305 23.773 -14.594 1.00 47.03 87 LEU A N 1
ATOM 653 C CA . LEU A 1 87 ? 20.716 22.751 -15.449 1.00 47.03 87 LEU A CA 1
ATOM 654 C C . LEU A 1 87 ? 20.757 21.370 -14.778 1.00 47.03 87 LEU A C 1
ATOM 656 O O . LEU A 1 87 ? 21.816 20.798 -14.503 1.00 47.03 87 LEU A O 1
ATOM 660 N N . TRP A 1 88 ? 19.577 20.815 -14.515 1.00 49.88 88 TRP A N 1
ATOM 661 C CA . TRP A 1 88 ? 19.434 19.435 -14.075 1.00 49.88 88 TRP A CA 1
ATOM 662 C C . TRP A 1 88 ? 19.851 18.500 -15.216 1.00 49.88 88 TRP A C 1
ATOM 664 O O . TRP A 1 88 ? 19.164 18.394 -16.226 1.00 49.88 88 TRP A O 1
ATOM 674 N N . VAL A 1 89 ? 20.979 17.807 -15.053 1.00 59.84 89 VAL A N 1
ATOM 675 C CA . VAL A 1 89 ? 21.453 16.819 -16.034 1.00 59.84 89 VAL A CA 1
ATOM 676 C C . VAL A 1 89 ? 20.859 15.440 -15.704 1.00 59.84 89 VAL A C 1
ATOM 678 O O . VAL A 1 89 ? 21.046 14.952 -14.574 1.00 59.84 89 VAL A O 1
ATOM 681 N N . PRO A 1 90 ? 20.185 14.762 -16.654 1.00 51.81 90 PRO A N 1
ATOM 682 C CA . PRO A 1 90 ? 19.703 13.399 -16.472 1.00 51.81 90 PRO A CA 1
ATOM 683 C C . PRO A 1 90 ? 20.855 12.454 -16.080 1.00 51.81 90 PRO A C 1
ATOM 685 O O . PRO A 1 90 ? 21.971 12.604 -16.583 1.00 51.81 90 PRO A O 1
ATOM 688 N N . PRO A 1 91 ? 20.629 11.440 -15.222 1.00 56.34 91 PRO A N 1
ATOM 689 C CA . PRO A 1 91 ? 21.698 10.565 -14.728 1.00 56.34 91 PRO A CA 1
ATOM 690 C C . PRO A 1 91 ? 22.540 9.895 -15.828 1.00 56.34 91 PRO A C 1
ATOM 692 O O . PRO A 1 91 ? 23.727 9.662 -15.623 1.00 56.34 91 PRO A O 1
ATOM 695 N N . GLY A 1 92 ? 21.950 9.633 -17.001 1.00 57.88 92 GLY A N 1
ATOM 696 C CA . GLY A 1 92 ? 22.650 9.038 -18.145 1.00 57.88 92 GLY A CA 1
ATOM 697 C C . GLY A 1 92 ? 23.663 9.966 -18.828 1.00 57.88 92 GLY A C 1
ATOM 698 O O . GLY A 1 92 ? 24.675 9.486 -19.323 1.00 57.88 92 GLY A O 1
ATOM 699 N N . GLN A 1 93 ? 23.445 11.286 -18.806 1.00 54.06 93 GLN A N 1
ATOM 700 C CA . GLN A 1 93 ? 24.341 12.264 -19.441 1.00 54.06 93 GLN A CA 1
ATOM 701 C C . GLN A 1 93 ? 25.483 12.720 -18.522 1.00 54.06 93 GLN A C 1
ATOM 703 O O . GLN A 1 93 ? 26.537 13.115 -19.012 1.00 54.06 93 GLN A O 1
ATOM 708 N N . ARG A 1 94 ? 25.344 12.587 -17.194 1.00 58.19 94 ARG A N 1
ATOM 709 C CA . ARG A 1 94 ? 26.456 12.857 -16.256 1.00 58.19 94 ARG A CA 1
ATOM 710 C C . ARG A 1 94 ? 27.631 11.904 -16.453 1.00 58.19 94 ARG A C 1
ATOM 712 O O . ARG A 1 94 ? 28.775 12.310 -16.295 1.00 58.19 94 ARG A O 1
ATOM 719 N N . ALA A 1 95 ? 27.344 10.652 -16.809 1.00 49.41 95 ALA A N 1
ATOM 720 C CA . ALA A 1 95 ? 28.374 9.660 -17.094 1.00 49.41 95 ALA A CA 1
ATOM 721 C C . ALA A 1 95 ? 29.145 9.979 -18.389 1.00 49.41 95 ALA A C 1
ATOM 723 O O . ALA A 1 95 ? 30.335 9.695 -18.465 1.00 49.41 95 ALA A O 1
ATOM 724 N N . ALA A 1 96 ? 28.490 10.609 -19.372 1.00 47.91 96 ALA A N 1
ATOM 725 C CA . ALA A 1 96 ? 29.118 11.028 -20.624 1.00 47.91 96 ALA A CA 1
ATOM 726 C C . ALA A 1 96 ? 29.948 12.313 -20.455 1.00 47.91 96 ALA A C 1
ATOM 728 O O . ALA A 1 96 ? 31.097 12.356 -20.881 1.00 47.91 96 ALA A O 1
ATOM 729 N N . LEU A 1 97 ? 29.420 13.318 -19.745 1.00 53.34 97 LEU A N 1
ATOM 730 C CA . LEU A 1 97 ? 30.132 14.578 -19.473 1.00 53.34 97 LEU A CA 1
ATOM 731 C C . LEU A 1 97 ? 31.364 14.398 -18.571 1.00 53.34 97 LEU A C 1
ATOM 733 O O . LEU A 1 97 ? 32.318 15.159 -18.680 1.00 53.34 97 LEU A O 1
ATOM 737 N N . GLY A 1 98 ? 31.380 13.376 -17.710 1.00 53.66 98 GLY A N 1
ATOM 738 C CA . GLY A 1 98 ? 32.583 12.993 -16.964 1.00 53.66 98 GLY A CA 1
ATOM 739 C C . GLY A 1 98 ? 33.662 12.316 -17.822 1.00 53.66 98 GLY A C 1
ATOM 740 O O . GLY A 1 98 ? 34.817 12.283 -17.409 1.00 53.66 98 GLY A O 1
ATOM 741 N N . ALA A 1 99 ? 33.303 11.788 -18.998 1.00 52.47 99 ALA A N 1
ATOM 742 C CA . ALA A 1 99 ? 34.220 11.106 -19.913 1.00 52.47 99 ALA A CA 1
ATOM 743 C C . ALA A 1 99 ? 34.791 12.039 -20.998 1.00 52.47 99 ALA A C 1
ATOM 745 O O . ALA A 1 99 ? 35.893 11.803 -21.487 1.00 52.47 99 ALA A O 1
ATOM 746 N N . THR A 1 100 ? 34.083 13.116 -21.350 1.00 50.16 100 THR A N 1
ATOM 747 C CA . THR A 1 100 ? 34.532 14.131 -22.315 1.00 50.16 100 THR A CA 1
ATOM 748 C C . THR A 1 100 ? 34.941 15.405 -21.572 1.00 50.16 100 THR A C 1
ATOM 750 O O . THR A 1 100 ? 34.095 16.235 -21.252 1.00 50.16 100 THR A O 1
ATOM 753 N N . GLY A 1 101 ? 36.232 15.525 -21.250 1.00 51.25 101 GLY A N 1
ATOM 754 C CA . GLY A 1 101 ? 36.852 16.564 -20.413 1.00 51.25 101 GLY A CA 1
ATOM 755 C C . GLY A 1 101 ? 36.379 18.013 -20.609 1.00 51.25 101 GLY A C 1
ATOM 756 O O . GLY A 1 101 ? 37.008 18.790 -21.322 1.00 51.25 101 GLY A O 1
ATOM 757 N N . GLY A 1 102 ? 35.328 18.402 -19.887 1.00 38.88 102 GLY A N 1
ATOM 758 C CA . GLY A 1 102 ? 34.866 19.783 -19.758 1.00 38.88 102 GLY A CA 1
ATOM 759 C C . GLY A 1 102 ? 35.583 20.519 -18.624 1.00 38.88 102 GLY A C 1
ATOM 760 O O . GLY A 1 102 ? 35.256 20.328 -17.455 1.00 38.88 102 GLY A O 1
ATOM 761 N N . GLY A 1 103 ? 36.568 21.338 -19.003 1.00 43.47 103 GLY A N 1
ATOM 762 C CA . GLY A 1 103 ? 37.288 22.377 -18.250 1.00 43.47 103 GLY A CA 1
ATOM 763 C C . GLY A 1 103 ? 37.031 22.531 -16.746 1.00 43.47 103 GLY A C 1
ATOM 764 O O . GLY A 1 103 ? 36.180 23.312 -16.319 1.00 43.47 103 GLY A O 1
ATOM 765 N N . ARG A 1 104 ? 37.892 21.915 -15.931 1.00 37.03 104 ARG A N 1
ATOM 766 C CA . ARG A 1 104 ? 38.159 22.368 -14.561 1.00 37.03 104 ARG A CA 1
ATOM 767 C C . ARG A 1 104 ? 39.245 23.441 -14.642 1.00 37.03 104 ARG A C 1
ATOM 769 O O . ARG A 1 104 ? 40.354 23.127 -15.056 1.00 37.03 104 ARG A O 1
ATOM 776 N N . LYS A 1 105 ? 38.928 24.689 -14.275 1.00 38.12 105 LYS A N 1
ATOM 777 C CA . LYS A 1 105 ? 39.932 25.757 -14.126 1.00 38.12 105 LYS A CA 1
ATOM 778 C C . LYS A 1 105 ? 41.034 25.279 -13.180 1.00 38.12 105 LYS A C 1
ATOM 780 O O . LYS A 1 105 ? 40.751 24.949 -12.026 1.00 38.12 105 LYS A O 1
ATOM 785 N N . GLU A 1 106 ? 42.253 25.224 -13.702 1.00 38.03 106 GLU A N 1
ATOM 786 C CA . GLU A 1 106 ? 43.478 25.026 -12.939 1.00 38.03 106 GLU A CA 1
ATOM 787 C C . GLU A 1 106 ? 43.602 26.147 -11.907 1.00 38.03 106 GLU A C 1
ATOM 789 O O . GLU A 1 106 ? 43.591 27.333 -12.234 1.00 38.03 106 GLU A O 1
ATOM 794 N N . VAL A 1 107 ? 43.668 25.756 -10.639 1.00 40.22 107 VAL A N 1
ATOM 795 C CA . VAL A 1 107 ? 44.180 26.606 -9.571 1.00 40.22 107 VAL A CA 1
ATOM 796 C C . VAL A 1 107 ? 45.657 26.259 -9.470 1.00 40.22 107 VAL A C 1
ATOM 798 O O . VAL A 1 107 ? 46.002 25.151 -9.060 1.00 40.22 107 VAL A O 1
ATOM 801 N N . GLU A 1 108 ? 46.515 27.185 -9.892 1.00 42.31 108 GLU A N 1
ATOM 802 C CA . GLU A 1 108 ? 47.952 27.127 -9.640 1.00 42.31 108 GLU A CA 1
ATOM 803 C C . GLU A 1 108 ? 48.199 27.095 -8.127 1.00 42.31 108 GLU A C 1
ATOM 805 O O . GLU A 1 108 ? 47.915 28.050 -7.404 1.00 42.31 108 GLU A O 1
ATOM 810 N N . SER A 1 109 ? 48.768 25.997 -7.639 1.00 39.06 109 SER A N 1
ATOM 811 C CA . SER A 1 109 ? 49.468 25.974 -6.359 1.00 39.06 109 SER A CA 1
ATOM 812 C C . SER A 1 109 ? 50.797 25.267 -6.570 1.00 39.06 109 SER A C 1
ATOM 814 O O . SER A 1 109 ? 50.835 24.080 -6.897 1.00 39.06 109 SER A O 1
ATOM 816 N N . GLY A 1 110 ? 51.873 26.038 -6.450 1.00 37.53 110 GLY A N 1
ATOM 817 C CA . GLY A 1 110 ? 53.222 25.609 -6.766 1.00 37.53 110 GLY A CA 1
ATOM 818 C C . GLY A 1 110 ? 53.793 24.532 -5.842 1.00 37.53 110 GLY A C 1
ATOM 819 O O . GLY A 1 110 ? 53.426 24.403 -4.678 1.00 37.53 110 GLY A O 1
ATOM 820 N N . GLY A 1 111 ? 54.773 23.823 -6.405 1.00 42.69 111 GLY A N 1
ATOM 821 C CA . GLY A 1 111 ? 56.007 23.428 -5.732 1.00 42.69 111 GLY A CA 1
ATOM 822 C C . GLY A 1 111 ? 55.919 22.377 -4.628 1.00 42.69 111 GLY A C 1
ATOM 823 O O . GLY A 1 111 ? 55.889 22.721 -3.450 1.00 42.69 111 GLY A O 1
ATOM 824 N N . ARG A 1 112 ? 56.096 21.103 -5.002 1.00 36.97 112 ARG A N 1
ATOM 825 C CA . ARG A 1 112 ? 57.100 20.233 -4.360 1.00 36.97 112 ARG A CA 1
ATOM 826 C C . ARG A 1 112 ? 57.339 18.959 -5.167 1.00 36.97 112 ARG A C 1
ATOM 828 O O . ARG A 1 112 ? 56.451 18.127 -5.314 1.00 36.97 112 ARG A O 1
ATOM 835 N N . GLU A 1 113 ? 58.567 18.820 -5.657 1.00 46.41 113 GLU A N 1
ATOM 836 C CA . GLU A 1 113 ? 59.150 17.549 -6.081 1.00 46.41 113 GLU A CA 1
ATOM 837 C C . GLU A 1 113 ? 59.187 16.565 -4.906 1.00 46.41 113 GLU A C 1
ATOM 839 O O . GLU A 1 113 ? 59.576 16.933 -3.795 1.00 46.41 113 GLU A O 1
ATOM 844 N N . GLY A 1 114 ? 58.827 15.304 -5.158 1.00 40.50 114 GLY A N 1
ATOM 845 C CA . GLY A 1 114 ? 59.089 14.228 -4.206 1.00 40.50 114 GLY A CA 1
ATOM 846 C C . GLY A 1 114 ? 58.224 12.980 -4.351 1.00 40.50 114 GLY A C 1
ATOM 847 O O . GLY A 1 114 ? 57.200 12.867 -3.695 1.00 40.50 114 GLY A O 1
ATOM 848 N N . GLN A 1 115 ? 58.763 12.012 -5.098 1.00 44.34 115 GLN A N 1
ATOM 849 C CA . GLN A 1 115 ? 58.633 10.555 -4.914 1.00 44.34 115 GLN A CA 1
ATOM 850 C C . GLN A 1 115 ? 57.327 9.851 -5.330 1.00 44.34 115 GLN A C 1
ATOM 852 O O . GLN A 1 115 ? 56.209 10.212 -4.980 1.00 44.34 115 GLN A O 1
ATOM 857 N N . GLY A 1 116 ? 57.536 8.802 -6.134 1.00 49.12 116 GLY A N 1
ATOM 858 C CA . GLY A 1 116 ? 56.545 8.098 -6.933 1.00 49.12 116 GLY A CA 1
ATOM 859 C C . GLY A 1 116 ? 55.531 7.269 -6.150 1.00 49.12 116 GLY A C 1
ATOM 860 O O . GLY A 1 116 ? 55.844 6.606 -5.164 1.00 49.12 116 GLY A O 1
ATOM 861 N N . ASN A 1 117 ? 54.313 7.254 -6.686 1.00 40.12 117 ASN A N 1
ATOM 862 C CA . ASN A 1 117 ? 53.246 6.343 -6.303 1.00 40.12 117 ASN A CA 1
ATOM 863 C C . ASN A 1 117 ? 52.848 5.517 -7.543 1.00 40.12 117 ASN A C 1
ATOM 865 O O . ASN A 1 117 ? 52.430 6.104 -8.545 1.00 40.12 117 ASN A O 1
ATOM 869 N N . PRO A 1 118 ? 52.980 4.178 -7.535 1.00 49.75 118 PRO A N 1
ATOM 870 C CA . PRO A 1 118 ? 52.661 3.345 -8.683 1.00 49.75 118 PRO A CA 1
ATOM 871 C C . PRO A 1 118 ? 51.173 2.997 -8.647 1.00 49.75 118 PRO A C 1
ATOM 873 O O . PRO A 1 118 ? 50.800 1.892 -8.268 1.00 49.75 118 PRO A O 1
ATOM 876 N N . ARG A 1 119 ? 50.294 3.941 -8.987 1.00 47.94 119 ARG A N 1
ATOM 877 C CA . ARG A 1 119 ? 48.867 3.666 -9.214 1.00 47.94 119 ARG A CA 1
ATOM 878 C C . ARG A 1 119 ? 48.239 4.841 -9.950 1.00 47.94 119 ARG A C 1
ATOM 880 O O . ARG A 1 119 ? 48.337 5.967 -9.485 1.00 47.94 119 ARG A O 1
ATOM 887 N N . GLN A 1 120 ? 47.532 4.518 -11.034 1.00 49.94 120 GLN A N 1
ATOM 888 C CA . GLN A 1 120 ? 46.801 5.401 -11.957 1.00 49.94 120 GLN A CA 1
ATOM 889 C C . GLN A 1 120 ? 47.552 5.800 -13.236 1.00 49.94 120 GLN A C 1
ATOM 891 O O . GLN A 1 120 ? 47.759 6.971 -13.532 1.00 49.94 120 GLN A O 1
ATOM 896 N N . THR A 1 121 ? 47.845 4.810 -14.081 1.00 45.41 121 THR A N 1
ATOM 897 C CA . THR A 1 121 ? 47.927 5.035 -15.529 1.00 45.41 121 THR A CA 1
ATOM 898 C C . THR A 1 121 ? 46.511 5.048 -16.108 1.00 45.41 121 THR A C 1
ATOM 900 O O . THR A 1 121 ? 46.065 4.097 -16.749 1.00 45.41 121 THR A O 1
ATOM 903 N N . TRP A 1 122 ? 45.767 6.135 -15.895 1.00 45.72 122 TRP A N 1
ATOM 904 C CA . TRP A 1 122 ? 44.680 6.443 -16.824 1.00 45.72 122 TRP A CA 1
ATOM 905 C C . TRP A 1 122 ? 45.363 6.738 -18.158 1.00 45.72 122 TRP A C 1
ATOM 907 O O . TRP A 1 122 ? 45.961 7.799 -18.320 1.00 45.72 122 TRP A O 1
ATOM 917 N N . ARG A 1 123 ? 45.376 5.770 -19.088 1.00 55.38 123 ARG A N 1
ATOM 918 C CA . ARG A 1 123 ? 45.775 6.064 -20.469 1.00 55.38 123 ARG A CA 1
ATOM 919 C C . ARG A 1 123 ? 44.875 7.202 -20.923 1.00 55.38 123 ARG A C 1
ATOM 921 O O . ARG A 1 123 ? 43.659 7.033 -20.952 1.00 55.38 123 ARG A O 1
ATOM 928 N N . THR A 1 124 ? 45.465 8.347 -21.235 1.00 52.62 124 THR A N 1
ATOM 929 C CA . THR A 1 124 ? 44.807 9.423 -21.965 1.00 52.62 124 THR A CA 1
ATOM 930 C C . THR A 1 124 ? 44.278 8.814 -23.256 1.00 52.62 124 THR A C 1
ATOM 932 O O . THR A 1 124 ? 45.038 8.468 -24.160 1.00 52.62 124 THR A O 1
ATOM 935 N N . VAL A 1 125 ? 42.973 8.546 -23.290 1.00 60.78 125 VAL A N 1
ATOM 936 C CA . VAL A 1 125 ? 42.339 7.999 -24.483 1.00 60.78 125 VAL A CA 1
ATOM 937 C C . VAL A 1 125 ? 42.130 9.168 -25.422 1.00 60.78 125 VAL A C 1
ATOM 939 O O . VAL A 1 125 ? 41.379 10.088 -25.111 1.00 60.78 125 VAL A O 1
ATOM 942 N N . ASP A 1 126 ? 42.863 9.145 -26.527 1.00 63.12 126 ASP A N 1
ATOM 943 C CA . ASP A 1 126 ? 42.877 10.221 -27.505 1.00 63.12 126 ASP A CA 1
ATOM 944 C C . ASP A 1 126 ? 41.479 10.369 -28.143 1.00 63.12 126 ASP A C 1
ATOM 946 O O . ASP A 1 126 ? 41.025 9.437 -28.820 1.00 63.12 126 ASP A O 1
ATOM 950 N N . PRO A 1 127 ? 40.754 11.484 -27.917 1.00 65.62 127 PRO A N 1
ATOM 951 C CA . PRO A 1 127 ? 39.361 11.634 -28.339 1.00 65.62 127 PRO A CA 1
ATOM 952 C C . PRO A 1 127 ? 39.170 11.522 -29.854 1.00 65.62 127 PRO A C 1
ATOM 954 O O . PRO A 1 127 ? 38.121 11.094 -30.328 1.00 65.62 127 PRO A O 1
ATOM 957 N N . GLN A 1 128 ? 40.209 11.864 -30.618 1.00 69.88 128 GLN A N 1
ATOM 958 C CA . GLN A 1 128 ? 40.213 11.803 -32.081 1.00 69.88 128 GLN A CA 1
ATOM 959 C C . GLN A 1 128 ? 40.268 10.368 -32.624 1.00 69.88 128 GLN A C 1
ATOM 961 O O . GLN A 1 128 ? 40.094 10.146 -33.820 1.00 69.88 128 GLN A O 1
ATOM 966 N N . ARG A 1 129 ? 40.506 9.382 -31.752 1.00 68.25 129 ARG A N 1
ATOM 967 C CA . ARG A 1 129 ? 40.574 7.962 -32.106 1.00 68.25 129 ARG A CA 1
ATOM 968 C C 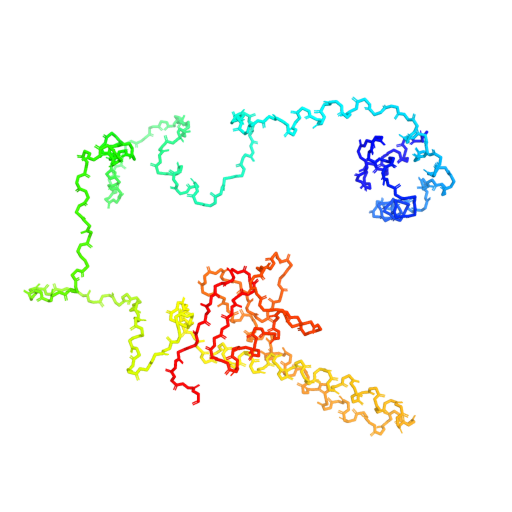. ARG A 1 129 ? 39.245 7.232 -31.924 1.00 68.25 129 ARG A C 1
ATOM 970 O O . ARG A 1 129 ? 39.162 6.048 -32.254 1.00 68.25 129 ARG A O 1
ATOM 977 N N . PHE A 1 130 ? 38.220 7.904 -31.398 1.00 67.88 130 PHE A N 1
ATOM 978 C CA . PHE A 1 130 ? 36.888 7.326 -31.306 1.00 67.88 130 PHE A CA 1
ATOM 979 C C . PHE A 1 130 ? 36.157 7.459 -32.635 1.00 67.88 130 PHE A C 1
ATOM 981 O O . PHE A 1 130 ? 36.038 8.536 -33.209 1.00 67.88 130 PHE A O 1
ATOM 988 N N . ALA A 1 131 ? 35.634 6.328 -33.091 1.00 74.38 131 ALA A N 1
ATOM 989 C CA . ALA A 1 131 ? 34.677 6.268 -34.175 1.00 74.38 131 ALA A CA 1
ATOM 990 C C . ALA A 1 131 ? 33.458 7.149 -33.867 1.00 74.38 131 ALA A C 1
ATOM 992 O O . ALA A 1 131 ? 32.772 6.934 -32.864 1.00 74.38 131 ALA A O 1
ATOM 993 N N . THR A 1 132 ? 33.183 8.114 -34.740 1.00 79.38 132 THR A N 1
ATOM 994 C CA . THR A 1 132 ? 31.971 8.933 -34.660 1.00 79.38 132 THR A CA 1
ATOM 995 C C . THR A 1 132 ? 30.750 8.137 -35.131 1.00 79.38 132 THR A C 1
ATOM 997 O O . THR A 1 132 ? 30.864 7.153 -35.869 1.00 79.38 132 THR A O 1
ATOM 1000 N N . ILE A 1 133 ? 29.556 8.547 -34.695 1.00 73.25 133 ILE A N 1
ATOM 1001 C CA . ILE A 1 133 ? 28.296 7.928 -35.141 1.00 73.25 133 ILE A CA 1
ATOM 1002 C C . ILE A 1 133 ? 28.103 8.144 -36.648 1.00 73.25 133 ILE A C 1
ATOM 1004 O O . ILE A 1 133 ? 27.588 7.260 -37.338 1.00 73.25 133 ILE A O 1
ATOM 1008 N N . GLU A 1 134 ? 28.562 9.279 -37.176 1.00 74.81 134 GLU A N 1
ATOM 1009 C CA . GLU A 1 134 ? 28.547 9.563 -38.607 1.00 74.81 134 GLU A CA 1
ATOM 1010 C C . GLU A 1 134 ? 29.393 8.558 -39.402 1.00 74.81 134 GLU A C 1
ATOM 1012 O O . GLU A 1 134 ? 28.945 8.093 -40.449 1.00 74.81 134 GLU A O 1
ATOM 1017 N N . ASP A 1 135 ? 30.561 8.145 -38.899 1.00 77.56 135 ASP A N 1
ATOM 1018 C CA . ASP A 1 135 ? 31.412 7.155 -39.575 1.00 77.56 135 ASP A CA 1
ATOM 1019 C C . ASP A 1 135 ? 30.824 5.739 -39.568 1.00 77.56 135 ASP A C 1
ATOM 1021 O O . ASP A 1 135 ? 31.051 4.966 -40.507 1.00 77.56 135 ASP A O 1
ATOM 1025 N N . TYR A 1 136 ? 30.022 5.409 -38.551 1.00 75.50 136 TYR A N 1
ATOM 1026 C CA . TYR A 1 136 ? 29.240 4.173 -38.532 1.00 75.50 136 TYR A CA 1
ATOM 1027 C C . TYR A 1 136 ? 28.122 4.206 -39.580 1.00 75.50 136 TYR A C 1
ATOM 1029 O O . TYR A 1 136 ? 27.989 3.275 -40.375 1.00 75.50 136 TYR A O 1
ATOM 1037 N N . ASN A 1 137 ? 27.360 5.301 -39.633 1.00 74.00 137 ASN A N 1
ATOM 1038 C CA . ASN A 1 137 ? 26.264 5.459 -40.591 1.00 74.00 137 ASN A CA 1
ATOM 1039 C C . ASN A 1 137 ? 26.762 5.549 -42.041 1.00 74.00 137 ASN A C 1
ATOM 1041 O O . ASN A 1 137 ? 26.097 5.062 -42.952 1.00 74.00 137 ASN A O 1
ATOM 1045 N N . ALA A 1 138 ? 27.952 6.117 -42.255 1.00 84.69 138 ALA A N 1
ATOM 1046 C CA . ALA A 1 138 ? 28.621 6.159 -43.552 1.00 84.69 138 ALA A CA 1
ATOM 1047 C C . ALA A 1 138 ? 29.215 4.800 -43.980 1.00 84.69 138 ALA A C 1
ATOM 1049 O O . ALA A 1 138 ? 29.802 4.707 -45.057 1.00 84.69 138 ALA A O 1
ATOM 1050 N N . GLY A 1 139 ? 29.106 3.755 -43.148 1.00 81.31 139 GLY A N 1
ATOM 1051 C CA . GLY A 1 139 ? 29.605 2.411 -43.450 1.00 81.31 139 GLY A CA 1
ATOM 1052 C C . GLY A 1 139 ? 31.132 2.303 -43.494 1.00 81.31 139 GLY A C 1
ATOM 1053 O O . GLY A 1 139 ? 31.659 1.296 -43.964 1.00 81.31 139 GLY A O 1
ATOM 1054 N N . ARG A 1 140 ? 31.860 3.317 -43.005 1.00 80.81 140 ARG A N 1
ATOM 1055 C CA . ARG A 1 140 ? 33.333 3.332 -42.989 1.00 80.81 140 ARG A CA 1
ATOM 1056 C C . ARG A 1 140 ? 33.918 2.390 -41.943 1.00 80.81 140 ARG A C 1
ATOM 1058 O O . ARG A 1 140 ? 35.085 2.019 -42.036 1.00 80.81 140 ARG A O 1
ATOM 1065 N N . ILE A 1 141 ? 33.105 1.987 -40.970 1.00 78.25 141 ILE A N 1
ATOM 1066 C CA . ILE A 1 141 ? 33.503 1.081 -39.900 1.00 78.25 141 ILE A CA 1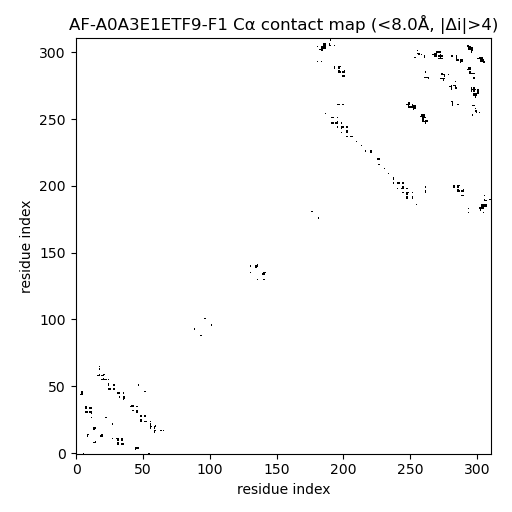
ATOM 1067 C C . ILE A 1 141 ? 32.729 -0.229 -40.063 1.00 78.25 141 ILE A C 1
ATOM 1069 O O . ILE A 1 141 ? 31.526 -0.268 -39.788 1.00 78.25 141 ILE A O 1
ATOM 1073 N N . PRO A 1 142 ? 33.389 -1.321 -40.483 1.00 69.81 142 PRO A N 1
ATOM 1074 C CA . PRO A 1 142 ? 32.755 -2.625 -40.537 1.00 69.81 142 PRO A CA 1
ATOM 1075 C C . PRO A 1 142 ? 32.561 -3.137 -39.108 1.00 69.81 142 PRO A C 1
ATOM 1077 O O . PRO A 1 142 ? 33.465 -3.717 -38.506 1.00 69.81 142 PRO A O 1
ATOM 1080 N N . ILE A 1 143 ? 31.371 -2.934 -38.542 1.00 66.00 143 ILE A N 1
ATOM 1081 C CA . ILE A 1 143 ? 31.004 -3.620 -37.303 1.00 66.00 143 ILE A CA 1
ATOM 1082 C C . ILE A 1 143 ? 30.644 -5.047 -37.683 1.00 66.00 143 ILE A C 1
ATOM 1084 O O . ILE A 1 143 ? 29.534 -5.333 -38.136 1.00 66.00 143 ILE A O 1
ATOM 1088 N N . LYS A 1 144 ? 31.601 -5.957 -37.502 1.00 67.19 144 LYS A N 1
ATOM 1089 C CA . LYS A 1 144 ? 31.304 -7.385 -37.508 1.00 67.19 144 LYS A CA 1
ATOM 1090 C C . LYS A 1 144 ? 30.309 -7.600 -36.359 1.00 67.19 144 LYS A C 1
ATOM 1092 O O . LYS A 1 144 ? 30.662 -7.282 -35.219 1.00 67.19 144 LYS A O 1
ATOM 1097 N N . PRO A 1 145 ? 29.060 -8.032 -36.619 1.00 63.06 145 PRO A N 1
ATOM 1098 C CA . PRO A 1 145 ? 28.122 -8.303 -35.539 1.00 63.06 145 PRO A CA 1
ATOM 1099 C C . PRO A 1 145 ? 28.821 -9.265 -34.589 1.00 63.06 145 PRO A C 1
ATOM 1101 O O . PRO A 1 145 ? 29.385 -10.250 -35.065 1.00 63.06 145 PRO A O 1
ATOM 1104 N N . LEU A 1 146 ? 28.850 -8.948 -33.288 1.00 50.34 146 LEU A N 1
ATOM 1105 C CA . LEU A 1 146 ? 29.452 -9.840 -32.302 1.00 50.34 146 LEU A CA 1
ATOM 1106 C C . LEU A 1 146 ? 28.815 -11.214 -32.492 1.00 50.34 146 LEU A C 1
ATOM 1108 O O . LEU A 1 146 ? 27.636 -11.410 -32.175 1.00 50.34 146 LEU A O 1
ATOM 1112 N N . SER A 1 147 ? 29.586 -12.138 -33.065 1.00 41.44 147 SER A N 1
ATOM 1113 C CA . SER A 1 147 ? 29.213 -13.532 -33.152 1.00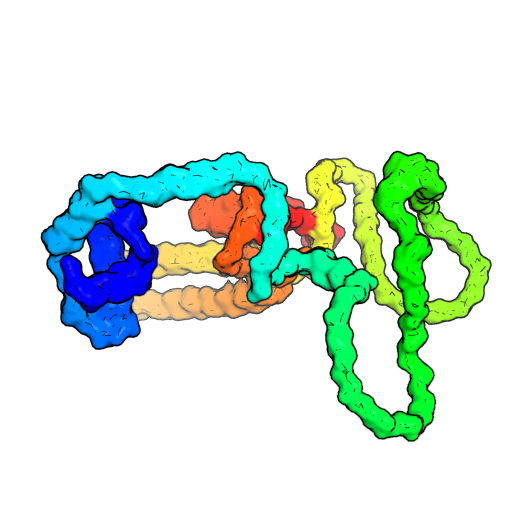 41.44 147 SER A CA 1
ATOM 1114 C C . SER A 1 147 ? 29.062 -13.972 -31.712 1.00 41.44 147 SER A C 1
ATOM 1116 O O . SER A 1 147 ? 29.998 -13.946 -30.916 1.00 41.44 147 SER A O 1
ATOM 1118 N N . ARG A 1 148 ? 27.823 -14.271 -31.331 1.00 42.06 148 ARG A N 1
ATOM 1119 C CA . ARG A 1 148 ? 27.535 -14.846 -30.027 1.00 42.06 148 ARG A CA 1
ATOM 1120 C C . ARG A 1 148 ? 27.947 -16.307 -30.095 1.00 42.06 148 ARG A C 1
ATOM 1122 O O . ARG A 1 148 ? 27.088 -17.180 -30.174 1.00 42.06 148 ARG A O 1
ATOM 1129 N N . GLU A 1 149 ? 29.247 -16.548 -30.137 1.00 41.31 149 GLU A N 1
ATOM 1130 C CA . GLU A 1 149 ? 29.776 -17.889 -30.001 1.00 41.31 149 GLU A CA 1
ATOM 1131 C C . GLU A 1 149 ? 29.521 -18.312 -28.548 1.00 41.31 149 GLU A C 1
ATOM 1133 O O . GLU A 1 149 ? 29.853 -17.567 -27.617 1.00 41.31 149 GLU A O 1
ATOM 1138 N N . PRO A 1 150 ? 28.805 -19.425 -28.313 1.00 45.75 150 PRO A N 1
ATOM 1139 C CA . PRO A 1 150 ? 28.803 -20.037 -26.996 1.00 45.75 150 PRO A CA 1
ATOM 1140 C C . PRO A 1 150 ? 30.261 -20.375 -26.696 1.00 45.75 150 PRO A C 1
ATOM 1142 O O . PRO A 1 150 ? 30.889 -21.034 -27.515 1.00 45.75 150 PRO A O 1
ATOM 1145 N N . GLY A 1 151 ? 30.796 -19.850 -25.590 1.00 37.53 151 GLY A N 1
ATOM 1146 C CA . GLY A 1 151 ? 32.199 -20.017 -25.220 1.00 37.53 151 GLY A CA 1
ATOM 1147 C C . GLY A 1 151 ? 32.612 -21.479 -25.335 1.00 37.53 151 GLY A C 1
ATOM 1148 O O . GLY A 1 151 ? 32.201 -22.304 -24.521 1.00 37.53 151 GLY A O 1
ATOM 1149 N N . GLY A 1 152 ? 33.363 -21.778 -26.393 1.00 36.66 152 GLY A N 1
ATOM 1150 C CA . GLY A 1 152 ? 34.112 -23.008 -26.527 1.00 36.66 152 GLY A CA 1
ATOM 1151 C C . GLY A 1 152 ? 35.284 -22.908 -25.573 1.00 36.66 152 GLY A C 1
ATOM 1152 O O . GLY A 1 152 ? 36.005 -21.913 -25.580 1.00 36.66 152 GLY A O 1
ATOM 1153 N N . ALA A 1 153 ? 35.400 -23.907 -24.711 1.00 43.53 153 ALA A N 1
ATOM 1154 C CA . ALA A 1 153 ? 36.590 -24.143 -23.930 1.00 43.53 153 ALA A CA 1
ATOM 1155 C C . ALA A 1 153 ? 37.759 -24.377 -24.895 1.00 43.53 153 ALA A C 1
ATOM 1157 O O . ALA A 1 153 ? 37.765 -25.370 -25.621 1.00 43.53 153 ALA A O 1
ATOM 1158 N N . GLU A 1 154 ? 38.714 -23.457 -24.907 1.00 41.38 154 GLU A N 1
ATOM 1159 C CA . GLU A 1 154 ? 40.097 -23.795 -25.211 1.00 41.38 154 GLU A CA 1
ATOM 1160 C C . GLU A 1 154 ? 40.791 -23.937 -23.856 1.00 41.38 154 GLU A C 1
ATOM 1162 O O . GLU A 1 154 ? 40.781 -23.023 -23.030 1.00 41.38 154 GLU A O 1
ATOM 1167 N N . GLU A 1 155 ? 41.252 -25.158 -23.601 1.00 46.97 155 GLU A N 1
ATOM 1168 C CA . GLU A 1 155 ? 42.140 -25.516 -22.505 1.00 46.97 155 GLU A CA 1
ATOM 1169 C C . GLU A 1 155 ? 43.430 -24.706 -22.648 1.00 46.97 155 GLU A C 1
ATOM 1171 O O . GLU A 1 155 ? 44.060 -24.783 -23.695 1.00 46.97 155 GLU A O 1
ATOM 1176 N N . ASP A 1 156 ? 43.787 -23.921 -21.628 1.00 36.69 156 ASP A N 1
ATOM 1177 C CA . ASP A 1 156 ? 45.166 -23.776 -21.147 1.00 36.69 156 ASP A CA 1
ATOM 1178 C C . ASP A 1 156 ? 45.240 -22.796 -19.959 1.00 36.69 156 ASP A C 1
ATOM 1180 O O . ASP A 1 156 ? 44.856 -21.634 -20.064 1.00 36.69 156 ASP A O 1
ATOM 1184 N N . GLY A 1 157 ? 45.802 -23.285 -18.848 1.00 39.38 157 GLY A N 1
ATOM 1185 C CA . GLY A 1 157 ? 46.562 -22.487 -17.878 1.00 39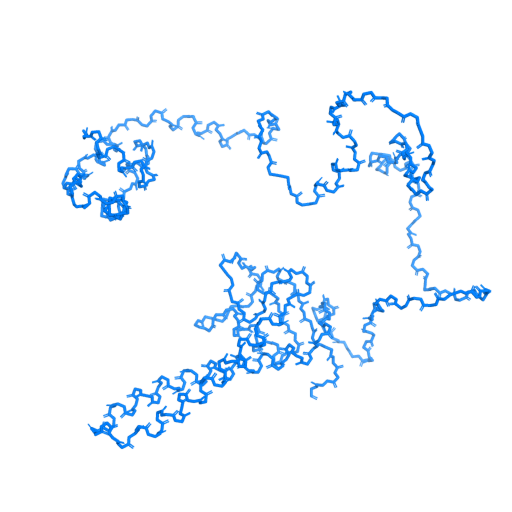.38 157 GLY A CA 1
ATOM 1186 C C . GLY A 1 157 ? 45.787 -21.720 -16.804 1.00 39.38 157 GLY A C 1
ATOM 1187 O O . GLY A 1 157 ? 45.384 -20.584 -17.019 1.00 39.38 157 GLY A O 1
ATOM 1188 N N . ASP A 1 158 ? 45.664 -22.354 -15.635 1.00 43.91 158 ASP A N 1
ATOM 1189 C CA . ASP A 1 158 ? 45.741 -21.801 -14.273 1.00 43.91 158 ASP A CA 1
ATOM 1190 C C . ASP A 1 158 ? 45.557 -20.279 -14.098 1.00 43.91 158 ASP A C 1
ATOM 1192 O O . ASP A 1 158 ? 46.451 -19.517 -14.445 1.00 43.91 158 ASP A O 1
ATOM 1196 N N . GLU A 1 159 ? 44.457 -19.850 -13.458 1.00 40.53 159 GLU A N 1
ATOM 1197 C CA . GLU A 1 159 ? 44.430 -18.802 -12.414 1.00 40.53 159 GLU A CA 1
ATOM 1198 C C . GLU A 1 159 ? 42.995 -18.545 -11.893 1.00 40.53 159 GLU A C 1
ATOM 1200 O O . GLU A 1 159 ? 41.994 -18.806 -12.555 1.00 40.53 159 GLU A O 1
ATOM 1205 N N . GLU A 1 160 ? 42.919 -18.107 -10.638 1.00 43.81 160 GLU A N 1
ATOM 1206 C CA . GLU A 1 160 ? 41.813 -18.220 -9.679 1.00 43.81 160 GLU A CA 1
ATOM 1207 C C . GLU A 1 160 ? 40.412 -17.757 -10.136 1.00 43.81 160 GLU A C 1
ATOM 1209 O O . GLU A 1 160 ? 40.175 -16.631 -10.575 1.00 43.81 160 GLU A O 1
ATOM 1214 N N . GLU A 1 161 ? 39.437 -18.640 -9.904 1.00 39.03 161 GLU A N 1
ATOM 1215 C CA . GLU A 1 161 ? 38.012 -18.472 -10.180 1.00 39.03 161 GLU A CA 1
ATOM 1216 C C . GLU A 1 161 ? 37.338 -17.552 -9.138 1.00 39.03 161 GLU A C 1
ATOM 1218 O O . GLU A 1 161 ? 36.744 -17.990 -8.147 1.00 39.03 161 GLU A O 1
ATOM 1223 N N . GLU A 1 162 ? 37.404 -16.235 -9.351 1.00 40.78 162 GLU A N 1
ATOM 1224 C CA . GLU A 1 162 ? 36.608 -15.276 -8.582 1.00 40.78 162 GLU A CA 1
ATOM 1225 C C . GLU A 1 162 ? 35.145 -15.299 -9.074 1.00 40.78 162 GLU A C 1
ATOM 1227 O O . GLU A 1 162 ? 34.780 -14.761 -10.122 1.00 40.78 162 GLU A O 1
ATOM 1232 N N . SER A 1 163 ? 34.293 -15.978 -8.301 1.00 41.88 163 SER A N 1
ATOM 1233 C CA . SER A 1 163 ? 32.853 -16.180 -8.525 1.00 41.88 163 SER A CA 1
ATOM 1234 C C . SER A 1 163 ? 32.050 -14.896 -8.841 1.00 41.88 163 SER A C 1
ATOM 1236 O O . SER A 1 163 ? 31.450 -14.249 -7.979 1.00 41.88 163 SER A O 1
ATOM 1238 N N . GLY A 1 164 ? 31.964 -14.539 -10.122 1.00 37.66 164 GLY A N 1
ATOM 1239 C CA . GLY A 1 164 ? 30.990 -13.569 -10.621 1.00 37.66 164 GLY A CA 1
ATOM 1240 C C . GLY A 1 164 ? 29.551 -14.093 -10.463 1.00 37.66 164 GLY A C 1
ATOM 1241 O O . GLY A 1 164 ? 29.323 -15.303 -10.495 1.00 37.66 164 GLY A O 1
ATOM 1242 N N . PRO A 1 165 ? 28.527 -13.227 -10.309 1.00 38.03 165 PRO A N 1
ATOM 1243 C CA . PRO A 1 165 ? 27.147 -13.684 -10.207 1.00 38.03 165 PRO A CA 1
ATOM 1244 C C . PRO A 1 165 ? 26.709 -14.304 -11.537 1.00 38.03 165 PRO A C 1
ATOM 1246 O O . PRO A 1 165 ? 26.359 -13.596 -12.487 1.00 38.03 165 PRO A O 1
ATOM 1249 N N . GLU A 1 166 ? 26.711 -15.633 -11.562 1.00 43.00 166 GLU A N 1
ATOM 1250 C CA . GLU A 1 166 ? 26.208 -16.499 -12.618 1.00 43.00 166 GLU A CA 1
ATOM 1251 C C . GLU A 1 166 ? 24.881 -15.941 -13.165 1.00 43.00 166 GLU A C 1
ATOM 1253 O O . GLU A 1 166 ? 23.844 -15.894 -12.487 1.00 43.00 166 GLU A O 1
ATOM 1258 N N . ARG A 1 167 ? 24.907 -15.431 -14.403 1.00 44.00 167 ARG A N 1
ATOM 1259 C CA . ARG A 1 167 ? 23.700 -14.979 -15.104 1.00 44.00 167 ARG A CA 1
ATOM 1260 C C . ARG A 1 167 ? 22.922 -16.216 -15.531 1.00 44.00 167 ARG A C 1
ATOM 1262 O O . ARG A 1 167 ? 22.963 -16.609 -16.691 1.00 44.00 167 ARG A O 1
ATOM 1269 N N . TYR A 1 168 ? 22.193 -16.801 -14.587 1.00 46.75 168 TYR A N 1
ATOM 1270 C CA . TYR A 1 168 ? 21.384 -17.992 -14.805 1.00 46.75 168 TYR A CA 1
ATOM 1271 C C . TYR A 1 168 ? 20.270 -17.698 -15.820 1.00 46.75 168 TYR A C 1
ATOM 1273 O O . TYR A 1 168 ? 19.194 -17.164 -15.503 1.00 46.75 168 TYR A O 1
ATOM 1281 N N . ARG A 1 169 ? 20.540 -18.016 -17.087 1.00 43.91 169 ARG A N 1
ATOM 1282 C CA . ARG A 1 169 ? 19.521 -18.134 -18.121 1.00 43.91 169 ARG A CA 1
ATOM 1283 C C . ARG A 1 169 ? 18.738 -19.389 -17.765 1.00 43.91 169 ARG A C 1
ATOM 1285 O O . ARG A 1 169 ? 19.204 -20.491 -17.983 1.00 43.91 169 ARG A O 1
ATOM 1292 N N . VAL A 1 170 ? 17.571 -19.208 -17.146 1.00 46.53 170 VAL A N 1
ATOM 1293 C CA . VAL A 1 170 ? 16.634 -20.312 -16.891 1.00 46.53 170 VAL A CA 1
ATOM 1294 C C . VAL A 1 170 ? 16.215 -20.883 -18.248 1.00 46.53 170 VAL A C 1
ATOM 1296 O O . VAL A 1 170 ? 15.290 -20.363 -18.877 1.00 46.53 170 VAL A O 1
ATOM 1299 N N . GLU A 1 171 ? 16.921 -21.905 -18.708 1.00 44.12 171 GLU A N 1
ATOM 1300 C CA . GLU A 1 171 ? 16.472 -22.812 -19.753 1.00 44.12 171 GLU A CA 1
ATOM 1301 C C . GLU A 1 171 ? 15.430 -23.715 -19.101 1.00 44.12 171 GLU A C 1
ATOM 1303 O O . GLU A 1 171 ? 15.718 -24.527 -18.227 1.00 44.12 171 GLU A O 1
ATOM 1308 N N . GLY A 1 172 ? 14.162 -23.441 -19.409 1.00 43.03 172 GLY A N 1
ATOM 1309 C CA . GLY A 1 172 ? 13.067 -24.276 -18.941 1.00 43.03 172 GLY A CA 1
ATOM 1310 C C . GLY A 1 172 ? 13.096 -25.609 -19.692 1.00 43.03 172 GLY A C 1
ATOM 1311 O O . GLY A 1 172 ? 13.211 -25.577 -20.920 1.00 43.03 172 GLY A O 1
ATOM 1312 N N . PRO A 1 173 ? 12.957 -26.755 -19.005 1.00 46.88 173 PRO A N 1
ATOM 1313 C CA . PRO A 1 173 ? 12.755 -28.032 -19.667 1.00 46.88 173 PRO A CA 1
ATOM 1314 C C . PRO A 1 173 ? 11.378 -28.000 -20.344 1.00 46.88 173 PRO A C 1
ATOM 1316 O O . PRO A 1 173 ? 10.367 -27.770 -19.685 1.00 46.88 173 PRO A O 1
ATOM 1319 N N . SER A 1 174 ? 11.379 -28.127 -21.673 1.00 46.75 174 SER A N 1
ATOM 1320 C CA . SER A 1 174 ? 10.247 -28.502 -22.536 1.00 46.75 174 SER A CA 1
ATOM 1321 C C . SER A 1 174 ? 8.844 -28.076 -22.059 1.00 46.75 174 SER A C 1
ATOM 1323 O O . SER A 1 174 ? 8.129 -28.840 -21.417 1.00 46.75 174 SER A O 1
ATOM 1325 N N . GLY A 1 175 ? 8.419 -26.865 -22.424 1.00 43.31 175 GLY A N 1
ATOM 1326 C CA . GLY A 1 175 ? 7.046 -26.400 -22.214 1.00 43.31 175 GLY A CA 1
ATOM 1327 C C . GLY A 1 175 ? 6.930 -24.901 -22.452 1.00 43.31 175 GLY A C 1
ATOM 1328 O O . GLY A 1 175 ? 7.561 -24.099 -21.765 1.00 43.31 175 GLY A O 1
ATOM 1329 N N . GLU A 1 176 ? 6.169 -24.506 -23.468 1.00 44.28 176 GLU A N 1
ATOM 1330 C CA . GLU A 1 176 ? 6.043 -23.127 -23.937 1.00 44.28 176 GLU A CA 1
ATOM 1331 C C . GLU A 1 176 ? 5.447 -22.184 -22.877 1.00 44.28 176 GLU A C 1
ATOM 1333 O O . GLU A 1 176 ? 4.259 -21.872 -22.859 1.00 44.28 176 GLU A O 1
ATOM 1338 N N . LEU A 1 177 ? 6.292 -21.641 -22.000 1.00 50.22 177 LEU A N 1
ATOM 1339 C CA . LEU A 1 177 ? 5.924 -20.472 -21.209 1.00 50.22 177 LEU A CA 1
ATOM 1340 C C . LEU A 1 177 ? 5.659 -19.309 -22.175 1.00 50.22 177 LEU A C 1
ATOM 1342 O O . LEU A 1 177 ? 6.516 -18.986 -23.011 1.00 50.22 177 LEU A O 1
ATOM 1346 N N . SER A 1 178 ? 4.478 -18.688 -22.059 1.00 46.38 178 SER A N 1
ATOM 1347 C CA . SER A 1 178 ? 4.019 -17.636 -22.973 1.00 46.38 178 SER A CA 1
ATOM 1348 C C . SER A 1 178 ? 5.077 -16.537 -23.150 1.00 46.38 178 SER A C 1
ATOM 1350 O O . SER A 1 178 ? 5.823 -16.200 -22.223 1.00 46.38 178 SER A O 1
ATOM 1352 N N . ARG A 1 179 ? 5.154 -15.937 -24.349 1.00 51.75 179 ARG A N 1
ATOM 1353 C CA . ARG A 1 179 ? 6.153 -14.903 -24.721 1.00 51.75 179 ARG A CA 1
ATOM 1354 C C . ARG A 1 179 ? 6.250 -13.723 -23.735 1.00 51.75 179 ARG A C 1
ATOM 1356 O O . ARG A 1 179 ? 7.253 -13.004 -23.720 1.00 51.75 179 ARG A O 1
ATOM 1363 N N . TRP A 1 180 ? 5.229 -13.513 -22.907 1.00 44.19 180 TRP A N 1
ATOM 1364 C CA . TRP A 1 180 ? 5.206 -12.504 -21.847 1.00 44.19 180 TRP A CA 1
ATOM 1365 C C . TRP A 1 180 ? 5.894 -12.955 -20.549 1.00 44.19 180 TRP A C 1
ATOM 1367 O O . TRP A 1 180 ? 6.557 -12.139 -19.912 1.00 44.19 180 TRP A O 1
ATOM 1377 N N . VAL A 1 181 ? 5.818 -14.242 -20.199 1.00 51.78 181 VAL A N 1
ATOM 1378 C CA . VAL A 1 181 ? 6.464 -14.843 -19.015 1.00 51.78 181 VAL A CA 1
ATOM 1379 C C . VAL A 1 181 ? 7.985 -14.952 -19.198 1.00 51.78 181 VAL A C 1
ATOM 1381 O O . VAL A 1 181 ? 8.747 -14.809 -18.241 1.00 51.78 181 VAL A O 1
ATOM 1384 N N . ARG A 1 182 ? 8.456 -15.110 -20.443 1.00 55.97 182 ARG A N 1
ATOM 1385 C CA . ARG A 1 182 ? 9.882 -15.295 -20.774 1.00 55.97 182 ARG A CA 1
ATOM 1386 C C . ARG A 1 182 ? 10.758 -14.041 -20.567 1.00 55.97 182 ARG A C 1
ATOM 1388 O O . ARG A 1 182 ? 11.975 -14.161 -20.503 1.00 55.97 182 ARG A O 1
ATOM 1395 N N . ARG A 1 183 ? 10.162 -12.846 -20.430 1.00 64.62 183 ARG A N 1
ATOM 1396 C CA . ARG A 1 183 ? 10.882 -11.553 -20.316 1.00 64.62 183 ARG A CA 1
ATOM 1397 C C . ARG A 1 183 ? 11.043 -11.023 -18.883 1.00 64.62 183 ARG A C 1
ATOM 1399 O O . ARG A 1 183 ? 11.504 -9.900 -18.700 1.00 64.62 183 ARG A O 1
ATOM 1406 N N . GLY A 1 184 ? 10.655 -11.795 -17.867 1.00 76.19 184 GLY A N 1
ATOM 1407 C CA . GLY A 1 184 ? 10.738 -11.364 -16.470 1.00 76.19 184 GLY A CA 1
ATOM 1408 C C . GLY A 1 184 ? 12.134 -11.517 -15.856 1.00 76.19 184 GLY A C 1
ATOM 1409 O O . GLY A 1 184 ? 12.759 -12.576 -15.969 1.00 76.19 184 GLY A O 1
ATOM 1410 N N . VAL A 1 185 ? 12.599 -10.493 -15.136 1.00 88.06 185 VAL A N 1
ATOM 1411 C CA . VAL A 1 185 ? 13.831 -10.569 -14.330 1.00 88.06 185 VAL A CA 1
ATOM 1412 C C . VAL A 1 185 ? 13.581 -11.478 -13.123 1.00 88.06 185 VAL A C 1
ATOM 1414 O O . VAL A 1 185 ? 12.570 -11.334 -12.434 1.00 88.06 185 VAL A O 1
ATOM 1417 N N . VAL A 1 186 ? 14.481 -12.431 -12.866 1.00 88.62 186 VAL A N 1
ATOM 1418 C CA . VAL A 1 186 ? 14.364 -13.345 -11.717 1.00 88.62 186 VAL A CA 1
ATOM 1419 C C . VAL A 1 186 ? 14.722 -12.602 -10.431 1.00 88.62 186 VAL A C 1
ATOM 1421 O O . VAL A 1 186 ? 15.780 -11.972 -10.340 1.00 88.62 186 VAL A O 1
ATOM 1424 N N . HIS A 1 187 ? 13.853 -12.676 -9.423 1.00 88.12 187 HIS A N 1
ATOM 1425 C CA . HIS A 1 187 ? 14.165 -12.140 -8.100 1.00 88.12 187 HIS A CA 1
ATOM 1426 C C . HIS A 1 187 ? 15.170 -13.059 -7.376 1.00 88.12 187 HIS A C 1
ATOM 1428 O O . HIS A 1 187 ? 14.895 -14.253 -7.262 1.00 88.12 187 HIS A O 1
ATOM 1434 N N . PRO A 1 188 ? 16.299 -12.544 -6.843 1.00 86.06 188 PRO A N 1
ATOM 1435 C CA . PRO A 1 188 ? 17.343 -13.379 -6.235 1.00 86.06 188 PRO A CA 1
ATOM 1436 C C . PRO A 1 188 ? 16.845 -14.146 -5.006 1.00 86.06 188 PRO A C 1
ATOM 1438 O O . PRO A 1 188 ? 17.222 -15.287 -4.783 1.00 86.06 188 PRO A O 1
ATOM 1441 N N . ARG A 1 189 ? 15.960 -13.527 -4.217 1.00 86.50 189 ARG A N 1
ATOM 1442 C CA . ARG A 1 189 ? 15.344 -14.130 -3.029 1.00 86.50 189 ARG A CA 1
ATOM 1443 C C . ARG A 1 189 ? 13.865 -14.391 -3.281 1.00 86.50 189 ARG A C 1
ATOM 1445 O O . ARG A 1 189 ? 13.027 -13.616 -2.834 1.00 86.50 189 ARG A O 1
ATOM 1452 N N . GLY A 1 190 ? 13.553 -15.419 -4.070 1.00 88.62 190 GLY A N 1
ATOM 1453 C CA . GLY A 1 190 ? 12.172 -15.725 -4.458 1.00 88.62 190 GLY A CA 1
ATOM 1454 C C . GLY A 1 190 ? 11.271 -16.029 -3.255 1.00 88.62 190 GLY A C 1
ATOM 1455 O O . GLY A 1 190 ? 10.218 -15.416 -3.103 1.00 88.62 190 GLY A O 1
ATOM 1456 N N . MET A 1 191 ? 11.744 -16.892 -2.352 1.00 89.00 191 MET A N 1
ATOM 1457 C CA . MET A 1 191 ? 10.999 -17.333 -1.168 1.00 89.00 191 MET A CA 1
ATOM 1458 C C . MET A 1 191 ? 10.648 -16.181 -0.220 1.00 89.00 191 MET A C 1
ATOM 1460 O O . MET A 1 191 ? 9.499 -16.031 0.175 1.00 89.00 191 MET A O 1
ATOM 1464 N N . HIS A 1 192 ? 11.608 -15.305 0.085 1.00 91.12 192 HIS A N 1
ATOM 1465 C CA . HIS A 1 192 ? 11.358 -14.149 0.951 1.00 91.12 192 HIS A CA 1
ATOM 1466 C C . HIS A 1 192 ? 10.340 -13.176 0.334 1.00 91.12 192 HIS A C 1
ATOM 1468 O O . HIS A 1 192 ? 9.518 -12.593 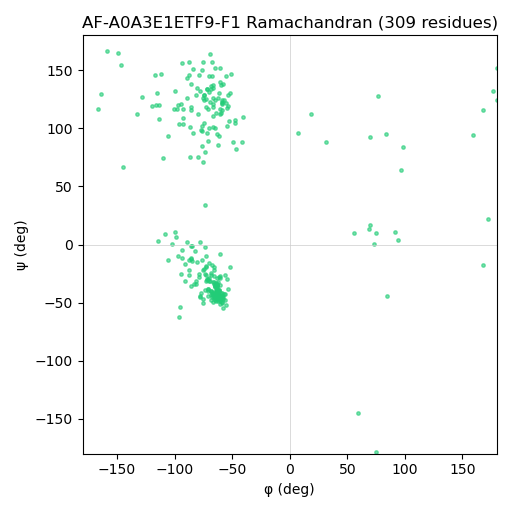1.040 1.00 91.12 192 HIS A O 1
ATOM 1474 N N . THR A 1 193 ? 10.377 -12.981 -0.988 1.00 92.50 193 THR A N 1
ATOM 1475 C CA . THR A 1 193 ? 9.390 -12.136 -1.671 1.00 92.50 193 THR A CA 1
ATOM 1476 C C . THR A 1 193 ? 8.007 -12.777 -1.647 1.00 92.50 193 THR A C 1
ATOM 1478 O O . THR A 1 193 ? 7.035 -12.069 -1.403 1.00 92.50 193 THR A O 1
ATOM 1481 N N . TRP A 1 194 ? 7.913 -14.095 -1.835 1.00 93.94 194 TRP A N 1
ATOM 1482 C CA . TRP A 1 194 ? 6.654 -14.834 -1.743 1.00 93.94 194 TRP A CA 1
ATOM 1483 C C . TRP A 1 194 ? 6.055 -14.791 -0.330 1.00 93.94 194 TRP A C 1
ATOM 1485 O O . TRP A 1 194 ? 4.902 -14.396 -0.181 1.00 93.94 194 TRP A O 1
ATOM 1495 N N . LEU A 1 195 ? 6.850 -15.067 0.712 1.00 94.50 195 LEU A N 1
ATOM 1496 C CA . LEU A 1 195 ? 6.416 -14.955 2.113 1.00 94.50 195 LEU A CA 1
ATOM 1497 C C . LEU A 1 195 ? 5.925 -13.543 2.438 1.00 94.50 195 LEU A C 1
ATOM 1499 O O . LEU A 1 195 ? 4.868 -13.375 3.040 1.00 94.50 195 LEU A O 1
ATOM 1503 N N . GLY A 1 196 ? 6.640 -12.520 1.962 1.00 94.31 196 GLY A N 1
ATOM 1504 C CA . GLY A 1 196 ? 6.196 -11.137 2.099 1.00 94.31 196 GLY A CA 1
ATOM 1505 C C . GLY A 1 196 ? 4.848 -10.861 1.424 1.00 94.31 196 GLY A C 1
ATOM 1506 O O . GLY A 1 196 ? 4.060 -10.091 1.963 1.00 94.31 196 GLY A O 1
ATOM 1507 N N . ALA A 1 197 ? 4.542 -11.506 0.290 1.00 94.75 197 ALA A N 1
ATOM 1508 C CA . ALA A 1 197 ? 3.227 -11.389 -0.343 1.00 94.75 197 ALA A CA 1
ATOM 1509 C C . ALA A 1 197 ? 2.131 -12.043 0.502 1.00 94.75 197 ALA A C 1
ATOM 1511 O O . ALA A 1 197 ? 1.090 -11.419 0.704 1.00 94.75 197 ALA A O 1
ATOM 1512 N N . VAL A 1 198 ? 2.377 -13.252 1.022 1.00 95.69 198 VAL A N 1
ATOM 1513 C CA . VAL A 1 198 ? 1.433 -13.967 1.897 1.00 95.69 198 VAL A CA 1
ATOM 1514 C C . VAL A 1 198 ? 1.122 -13.127 3.131 1.00 95.69 198 VAL A C 1
ATOM 1516 O O . VAL A 1 198 ? -0.037 -12.794 3.361 1.00 95.69 198 VAL A O 1
ATOM 1519 N N . VAL A 1 199 ? 2.152 -12.702 3.868 1.00 96.06 199 VAL A N 1
ATOM 1520 C CA . VAL A 1 199 ? 2.005 -11.860 5.067 1.00 96.06 199 VAL A CA 1
ATOM 1521 C C . VAL A 1 199 ? 1.252 -10.570 4.73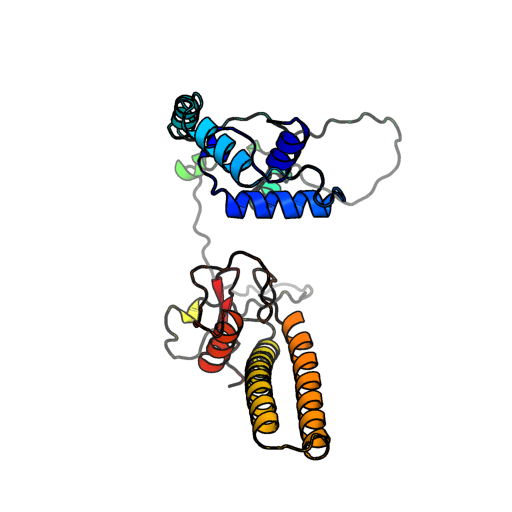9 1.00 96.06 199 VAL A C 1
ATOM 1523 O O . VAL A 1 199 ? 0.339 -10.186 5.462 1.00 96.06 199 VAL A O 1
ATOM 1526 N N . SER A 1 200 ? 1.566 -9.934 3.610 1.00 95.06 200 SER A N 1
ATOM 1527 C CA . SER A 1 200 ? 0.934 -8.689 3.162 1.00 95.06 200 SER A CA 1
ATOM 1528 C C . SER A 1 200 ? -0.553 -8.834 2.836 1.00 95.06 200 SER A C 1
ATOM 1530 O O . SER A 1 200 ? -1.321 -7.892 3.070 1.00 95.06 200 SER A O 1
ATOM 1532 N N . VAL A 1 201 ? -0.968 -9.978 2.287 1.00 95.19 201 VAL A N 1
ATOM 1533 C CA . VAL A 1 201 ? -2.382 -10.286 2.034 1.00 95.19 201 VAL A CA 1
ATOM 1534 C C . VAL A 1 201 ? -3.082 -10.649 3.341 1.00 95.19 201 VAL A C 1
ATOM 1536 O O . VAL A 1 201 ? -4.089 -10.025 3.669 1.00 95.19 201 VAL A O 1
ATOM 1539 N N . VAL A 1 202 ? -2.515 -11.573 4.123 1.00 96.19 202 VAL A N 1
ATOM 1540 C CA . VAL A 1 202 ? -3.079 -12.031 5.404 1.00 96.19 202 VAL A CA 1
ATOM 1541 C C . VAL A 1 202 ? -3.258 -10.869 6.378 1.00 96.19 202 VAL A C 1
ATOM 1543 O O . VAL A 1 202 ? -4.334 -10.729 6.943 1.00 96.19 202 VAL A O 1
ATOM 1546 N N . PHE A 1 203 ? -2.269 -9.983 6.519 1.00 96.19 203 PHE A N 1
ATOM 1547 C CA . PHE A 1 203 ? -2.365 -8.808 7.389 1.00 96.19 203 PHE A CA 1
ATOM 1548 C C . PHE A 1 203 ? -3.528 -7.888 7.002 1.00 96.19 203 PHE A C 1
ATOM 1550 O O . PHE A 1 203 ? -4.251 -7.412 7.869 1.00 96.19 203 PHE A O 1
ATOM 1557 N N . ARG A 1 204 ? -3.749 -7.649 5.704 1.00 94.25 204 ARG A N 1
ATOM 1558 C CA . ARG A 1 204 ? -4.857 -6.794 5.245 1.00 94.25 204 ARG A CA 1
ATOM 1559 C C . ARG A 1 204 ? -6.214 -7.450 5.439 1.00 94.25 204 ARG A C 1
ATOM 1561 O O . ARG A 1 204 ? -7.151 -6.763 5.829 1.00 94.25 204 ARG A O 1
ATOM 1568 N N . VAL A 1 205 ? -6.310 -8.753 5.184 1.00 95.19 205 VAL A N 1
ATOM 1569 C CA . VAL A 1 205 ? -7.529 -9.523 5.459 1.00 95.19 205 VAL A CA 1
ATOM 1570 C C . VAL A 1 205 ? -7.823 -9.513 6.958 1.00 95.19 205 VAL A C 1
ATOM 1572 O O . VAL A 1 205 ? -8.944 -9.204 7.340 1.00 95.19 205 VAL A O 1
ATOM 1575 N N . ALA A 1 206 ? -6.816 -9.748 7.803 1.00 96.19 206 ALA A N 1
ATOM 1576 C CA . ALA A 1 206 ? -6.943 -9.691 9.256 1.00 96.19 206 ALA A CA 1
ATOM 1577 C C . ALA A 1 206 ? -7.345 -8.295 9.749 1.00 96.19 206 ALA A C 1
ATOM 1579 O O . ALA A 1 206 ? -8.172 -8.185 10.644 1.00 96.19 206 ALA A O 1
ATOM 1580 N N . LEU A 1 207 ? -6.813 -7.227 9.147 1.00 95.44 207 LEU A N 1
ATOM 1581 C CA . LEU A 1 207 ? -7.173 -5.852 9.492 1.00 95.44 207 LEU A CA 1
ATOM 1582 C C . LEU A 1 207 ? -8.637 -5.551 9.146 1.00 95.44 207 LEU A C 1
ATOM 1584 O O . LEU A 1 207 ? -9.361 -5.020 9.983 1.00 95.44 207 LEU A O 1
ATOM 1588 N N . LEU A 1 208 ? -9.096 -5.930 7.948 1.00 95.12 208 LEU A N 1
ATOM 1589 C CA . LEU A 1 208 ? -10.502 -5.773 7.558 1.00 95.12 208 LEU A CA 1
ATOM 1590 C C . LEU A 1 208 ? -11.431 -6.624 8.433 1.00 95.12 208 LEU A C 1
ATOM 1592 O O . LEU A 1 208 ? -12.446 -6.123 8.910 1.00 95.12 208 LEU A O 1
ATOM 1596 N N . ALA A 1 209 ? -11.062 -7.882 8.682 1.00 95.62 209 ALA A N 1
ATOM 1597 C CA . ALA A 1 209 ? -11.811 -8.781 9.552 1.00 95.62 209 ALA A CA 1
ATOM 1598 C C . ALA A 1 209 ? -11.869 -8.253 10.991 1.00 95.62 209 ALA A C 1
ATOM 1600 O O . ALA A 1 209 ? -12.928 -8.293 11.601 1.00 95.62 209 ALA A O 1
ATOM 1601 N N . GLY A 1 210 ? -10.768 -7.701 11.507 1.00 95.12 210 GLY A N 1
ATOM 1602 C CA . GLY A 1 210 ? -10.694 -7.098 12.836 1.00 95.12 210 GLY A CA 1
ATOM 1603 C C . GLY A 1 210 ? -11.613 -5.887 12.977 1.00 95.12 210 GLY A C 1
ATOM 1604 O O . GLY A 1 210 ? -12.335 -5.793 13.965 1.00 95.12 210 GLY A O 1
ATOM 1605 N N . ILE A 1 211 ? -11.661 -5.003 11.974 1.00 95.12 211 ILE A N 1
ATOM 1606 C CA . ILE A 1 211 ? -12.599 -3.868 11.959 1.00 95.12 211 ILE A CA 1
ATOM 1607 C C . ILE A 1 211 ? -14.046 -4.368 11.984 1.00 95.12 211 ILE A C 1
ATOM 1609 O O . ILE A 1 211 ? -14.820 -3.937 12.834 1.00 95.12 211 ILE A O 1
ATOM 1613 N N . VAL A 1 212 ? -14.405 -5.297 11.090 1.00 96.50 212 VAL A N 1
ATOM 1614 C CA . VAL A 1 212 ? -15.769 -5.848 11.018 1.00 96.50 212 VAL A CA 1
ATOM 1615 C C . VAL A 1 212 ? -16.142 -6.556 12.318 1.00 96.50 212 VAL A C 1
ATOM 1617 O O . VAL A 1 212 ? -17.219 -6.308 12.848 1.00 96.50 212 VAL A O 1
ATOM 1620 N N . ALA A 1 213 ? -15.245 -7.380 12.860 1.00 93.88 213 ALA A N 1
ATOM 1621 C CA . ALA A 1 213 ? -15.455 -8.089 14.115 1.00 93.88 213 ALA A CA 1
ATOM 1622 C C . ALA A 1 213 ? -15.632 -7.119 15.285 1.00 93.88 213 ALA A C 1
ATOM 1624 O O . ALA A 1 213 ? -16.550 -7.297 16.072 1.00 93.88 213 ALA A O 1
ATOM 1625 N N . THR A 1 214 ? -14.814 -6.067 15.371 1.00 91.56 214 THR A N 1
ATOM 1626 C CA . THR A 1 214 ? -14.904 -5.072 16.455 1.00 91.56 214 THR A CA 1
ATOM 1627 C C . THR A 1 214 ? -16.221 -4.303 16.388 1.00 91.56 214 THR A C 1
ATOM 1629 O O . THR A 1 214 ? -16.888 -4.144 17.406 1.00 91.56 214 THR A O 1
ATOM 1632 N N . VAL A 1 215 ? -16.628 -3.863 15.192 1.00 93.94 215 VAL A N 1
ATOM 1633 C CA . VAL A 1 215 ? -17.912 -3.175 14.984 1.00 93.94 215 VAL A CA 1
ATOM 1634 C C . VAL A 1 215 ? -19.086 -4.100 15.300 1.00 93.94 215 VAL A C 1
ATOM 1636 O O . VAL A 1 215 ? -20.022 -3.680 15.968 1.00 93.94 215 VAL A O 1
ATOM 1639 N N . TRP A 1 216 ? -19.030 -5.358 14.857 1.00 95.00 216 TRP A N 1
ATOM 1640 C CA . TRP A 1 216 ? -20.053 -6.357 15.157 1.00 95.00 216 TRP A CA 1
ATOM 1641 C C . TRP A 1 216 ? -20.212 -6.558 16.665 1.00 95.00 216 TRP A C 1
ATOM 1643 O O . TRP A 1 216 ? -21.313 -6.440 17.192 1.00 95.00 216 TRP A O 1
ATOM 1653 N N . LEU A 1 217 ? -19.096 -6.766 17.360 1.00 91.69 217 LEU A N 1
ATOM 1654 C CA . LEU A 1 217 ? -19.039 -6.974 18.804 1.00 91.69 217 LEU A CA 1
ATOM 1655 C C . LEU A 1 217 ? -19.625 -5.784 19.576 1.00 91.69 217 LEU A C 1
ATOM 1657 O O . LEU A 1 217 ? -20.432 -5.989 20.477 1.00 91.69 217 LEU A O 1
ATOM 1661 N N . MET A 1 218 ? -19.284 -4.555 19.162 1.00 89.25 218 MET A N 1
ATOM 1662 C CA . MET A 1 218 ? -19.818 -3.313 19.737 1.00 89.25 218 MET A CA 1
ATOM 1663 C C . MET A 1 218 ? -21.336 -3.169 19.578 1.00 89.25 218 MET A C 1
ATOM 1665 O O . MET A 1 218 ? -21.959 -2.480 20.377 1.00 89.25 218 MET A O 1
ATOM 1669 N N . ILE A 1 219 ? -21.932 -3.772 18.545 1.00 93.69 219 ILE A N 1
ATOM 1670 C CA . ILE A 1 219 ? -23.385 -3.733 18.324 1.00 93.69 219 ILE A CA 1
ATOM 1671 C C . ILE A 1 219 ? -24.083 -4.848 19.109 1.00 93.69 219 ILE A C 1
ATOM 1673 O O . ILE A 1 219 ? -25.199 -4.657 19.582 1.00 93.69 219 ILE A O 1
ATOM 1677 N N . THR A 1 220 ? -23.455 -6.021 19.225 1.00 93.38 220 THR A N 1
ATOM 1678 C CA . THR A 1 220 ? -24.090 -7.205 19.822 1.00 93.38 220 THR A CA 1
ATOM 1679 C C . THR A 1 220 ? -23.952 -7.307 21.336 1.00 93.38 220 THR A C 1
ATOM 1681 O O . THR A 1 220 ? -24.779 -7.970 21.956 1.00 93.38 220 THR A O 1
ATOM 1684 N N . VAL A 1 221 ? -22.910 -6.718 21.930 1.00 91.06 221 VAL A N 1
ATOM 1685 C CA . VAL A 1 221 ? -22.607 -6.864 23.361 1.00 91.06 221 VAL A CA 1
ATOM 1686 C C . VAL A 1 221 ? -22.731 -5.512 24.058 1.00 91.06 221 VAL A C 1
ATOM 1688 O O . VAL A 1 221 ? -22.018 -4.569 23.729 1.00 91.06 221 VAL A O 1
ATOM 1691 N N . GLU A 1 222 ? -23.631 -5.424 25.039 1.00 87.12 222 GLU A N 1
ATOM 1692 C CA . GLU A 1 222 ? -23.911 -4.188 25.787 1.00 87.12 222 GLU A CA 1
ATOM 1693 C C . GLU A 1 222 ? -22.858 -3.898 26.871 1.00 87.12 222 GLU A C 1
ATOM 1695 O O . GLU A 1 222 ? -22.608 -2.743 27.221 1.00 87.12 222 GLU A O 1
ATOM 1700 N N . THR A 1 223 ? -22.213 -4.940 27.400 1.00 88.88 223 THR A N 1
ATOM 1701 C CA . THR A 1 223 ? -21.253 -4.869 28.506 1.00 88.88 223 THR A CA 1
ATOM 1702 C C . THR A 1 223 ? -19.803 -4.930 28.006 1.00 88.88 223 THR A C 1
ATOM 1704 O O . THR A 1 223 ? -19.362 -5.954 27.483 1.00 88.88 223 THR A O 1
ATOM 1707 N N . PRO A 1 224 ? -18.988 -3.875 28.212 1.00 78.44 224 PRO A N 1
ATOM 1708 C CA . PRO A 1 224 ? -17.623 -3.815 27.683 1.00 78.44 224 PRO A CA 1
ATOM 1709 C C . PRO A 1 224 ? -16.645 -4.819 28.310 1.00 78.44 224 PRO A C 1
ATOM 1711 O O . PRO A 1 224 ? -15.576 -5.065 27.754 1.00 78.44 224 PRO A O 1
ATOM 1714 N N . GLY A 1 225 ? -16.984 -5.384 29.472 1.00 84.06 225 GLY A N 1
ATOM 1715 C CA . GLY A 1 225 ? -16.137 -6.343 30.182 1.00 84.06 225 GLY A CA 1
ATOM 1716 C C . GLY A 1 225 ? -16.068 -7.718 29.518 1.00 84.06 225 GLY A C 1
ATOM 1717 O O . GLY A 1 225 ? -15.025 -8.364 29.586 1.00 84.06 225 GLY A O 1
ATOM 1718 N N . ASP A 1 226 ? -17.134 -8.131 28.830 1.00 86.31 226 ASP A N 1
ATOM 1719 C CA . ASP A 1 226 ? -17.279 -9.511 28.352 1.00 86.31 226 ASP A CA 1
ATOM 1720 C C . ASP A 1 226 ? -16.504 -9.787 27.063 1.00 86.31 226 ASP A C 1
ATOM 1722 O O . ASP A 1 226 ? -16.285 -10.943 26.731 1.00 86.31 226 ASP A O 1
ATOM 1726 N N . TYR A 1 227 ? -16.066 -8.739 26.357 1.00 88.06 227 TYR A N 1
ATOM 1727 C CA . TYR A 1 227 ? -15.333 -8.873 25.098 1.00 88.06 227 TYR A CA 1
ATOM 1728 C C . TYR A 1 227 ? -13.879 -8.375 25.141 1.00 88.06 227 TYR A C 1
ATOM 1730 O O . TYR A 1 227 ? -13.175 -8.329 24.122 1.00 88.06 227 TYR A O 1
ATOM 1738 N N . ALA A 1 228 ? -13.412 -7.940 26.314 1.00 89.25 228 ALA A N 1
ATOM 1739 C CA . ALA A 1 228 ? -12.088 -7.346 26.470 1.00 89.25 228 ALA A CA 1
ATOM 1740 C C . ALA A 1 228 ? -10.956 -8.340 26.144 1.00 89.25 228 ALA A C 1
ATOM 1742 O O . ALA A 1 228 ? -9.922 -7.943 25.597 1.00 89.25 228 ALA A O 1
ATOM 1743 N N . MET A 1 229 ? -11.151 -9.630 26.437 1.00 90.81 229 MET A N 1
ATOM 1744 C CA . MET A 1 229 ? -10.161 -10.677 26.172 1.00 90.81 229 MET A CA 1
ATOM 1745 C C . MET A 1 229 ? -10.032 -10.958 24.670 1.00 90.81 229 MET A C 1
ATOM 1747 O O . MET A 1 229 ? -8.922 -11.025 24.144 1.00 90.81 229 MET A O 1
ATOM 1751 N N . GLU A 1 230 ? -11.153 -11.060 23.964 1.00 90.88 230 GLU A N 1
ATOM 1752 C CA . GLU A 1 230 ? -11.251 -11.309 22.527 1.00 90.88 230 GLU A CA 1
ATOM 1753 C C . GLU A 1 230 ? -10.635 -10.156 21.739 1.00 90.88 230 GLU A C 1
ATOM 1755 O O . GLU A 1 230 ? -9.822 -10.379 20.835 1.00 90.88 230 GLU A O 1
ATOM 1760 N N . VAL A 1 231 ? -10.960 -8.918 22.126 1.00 92.00 231 VAL A N 1
ATOM 1761 C CA . VAL A 1 231 ? -10.351 -7.716 21.546 1.00 92.00 231 VAL A CA 1
ATOM 1762 C C . VAL A 1 231 ? -8.852 -7.680 21.838 1.00 92.00 231 VAL A C 1
ATOM 1764 O O . VAL A 1 231 ? -8.069 -7.380 20.936 1.00 92.00 231 VAL A O 1
ATOM 1767 N N . GLY A 1 232 ? -8.430 -8.042 23.053 1.00 93.75 232 GLY A N 1
ATOM 1768 C CA . GLY A 1 232 ? -7.017 -8.135 23.423 1.00 93.75 232 GLY A CA 1
ATOM 1769 C C . GLY A 1 232 ? -6.240 -9.148 22.574 1.00 93.75 232 GLY A C 1
ATOM 1770 O O . GLY A 1 232 ? -5.173 -8.822 22.046 1.00 93.75 232 GLY A O 1
ATOM 1771 N N . ILE A 1 233 ? -6.791 -10.349 22.374 1.00 94.44 233 ILE A N 1
ATOM 1772 C CA . ILE A 1 233 ? -6.199 -11.391 21.520 1.00 94.44 233 ILE A CA 1
ATOM 1773 C C . ILE A 1 233 ? -6.138 -10.913 20.065 1.00 94.44 233 ILE A C 1
ATOM 1775 O O . ILE A 1 233 ? -5.084 -11.010 19.430 1.00 94.44 233 ILE A O 1
ATOM 1779 N N . GLY A 1 234 ? -7.231 -10.349 19.543 1.00 94.88 234 GLY A N 1
ATOM 1780 C CA . GLY A 1 234 ? -7.291 -9.817 18.180 1.00 94.88 234 GLY A CA 1
ATOM 1781 C C . GLY A 1 234 ? -6.263 -8.709 17.938 1.00 94.88 234 GLY A C 1
ATOM 1782 O O . GLY A 1 234 ? -5.526 -8.744 16.948 1.00 94.88 234 GLY A O 1
ATOM 1783 N N . ALA A 1 235 ? -6.147 -7.768 18.877 1.00 95.31 235 ALA A N 1
ATOM 1784 C CA . ALA A 1 235 ? -5.141 -6.713 18.841 1.00 95.31 235 ALA A CA 1
ATOM 1785 C C . ALA A 1 235 ? -3.715 -7.288 18.886 1.00 95.31 235 ALA A C 1
ATOM 1787 O O . ALA A 1 235 ? -2.869 -6.883 18.087 1.00 95.31 235 ALA A O 1
ATOM 1788 N N . GLY A 1 236 ? -3.457 -8.277 19.749 1.00 96.88 236 GLY A N 1
ATOM 1789 C CA . GLY A 1 236 ? -2.166 -8.966 19.830 1.00 96.88 236 GLY A CA 1
ATOM 1790 C C . GLY A 1 236 ? -1.760 -9.624 18.507 1.00 96.88 236 GLY A C 1
ATOM 1791 O O . GLY A 1 236 ? -0.644 -9.415 18.024 1.00 96.88 236 GLY A O 1
ATOM 1792 N N . VAL A 1 237 ? -2.681 -10.348 17.863 1.00 96.25 237 VAL A N 1
ATOM 1793 C CA . VAL A 1 237 ? -2.446 -10.971 16.548 1.00 96.25 237 VAL A CA 1
ATOM 1794 C C . VAL A 1 237 ? -2.156 -9.916 15.475 1.00 96.25 237 VAL A C 1
ATOM 1796 O O . VAL A 1 237 ? -1.219 -10.083 14.688 1.00 96.25 237 VAL A O 1
ATOM 1799 N N . LEU A 1 238 ? -2.904 -8.807 15.453 1.00 96.62 238 LEU A N 1
ATOM 1800 C CA . LEU A 1 238 ? -2.669 -7.708 14.509 1.00 96.62 238 LEU A CA 1
ATOM 1801 C C . LEU A 1 238 ? -1.304 -7.046 14.708 1.00 96.62 238 LEU A C 1
ATOM 1803 O O . LEU A 1 238 ? -0.643 -6.727 13.717 1.00 96.62 238 LEU A O 1
ATOM 1807 N N . VAL A 1 239 ? -0.853 -6.875 15.953 1.00 97.56 239 VAL A N 1
ATOM 1808 C CA . VAL A 1 239 ? 0.483 -6.343 16.257 1.00 97.56 239 VAL A CA 1
ATOM 1809 C C . VAL A 1 239 ? 1.567 -7.275 15.717 1.00 97.56 239 VAL A C 1
ATOM 1811 O O . VAL A 1 239 ? 2.462 -6.817 15.003 1.00 97.56 239 VAL A O 1
ATOM 1814 N N . VAL A 1 240 ? 1.466 -8.583 15.976 1.00 97.50 240 VAL A N 1
ATOM 1815 C CA . VAL A 1 240 ? 2.437 -9.574 15.477 1.00 97.50 240 VAL A CA 1
ATOM 1816 C C . VAL A 1 240 ? 2.482 -9.577 13.946 1.00 97.50 240 VAL A C 1
ATOM 1818 O O . VAL A 1 240 ? 3.561 -9.466 13.356 1.00 97.50 240 VAL A O 1
ATOM 1821 N N . LEU A 1 241 ? 1.321 -9.632 13.285 1.00 96.62 241 LEU A N 1
ATOM 1822 C CA . LEU A 1 241 ? 1.245 -9.570 11.823 1.00 96.62 241 LEU A CA 1
ATOM 1823 C C . LEU A 1 241 ? 1.762 -8.234 11.272 1.00 96.62 241 LEU A C 1
ATOM 1825 O O . LEU A 1 241 ? 2.408 -8.222 10.224 1.00 96.62 241 LEU A O 1
ATOM 1829 N N . GLY A 1 242 ? 1.531 -7.123 11.974 1.00 96.19 242 GLY A N 1
ATOM 1830 C CA . GLY A 1 242 ? 2.036 -5.799 11.615 1.00 96.19 242 GLY A CA 1
ATOM 1831 C C . GLY A 1 242 ? 3.564 -5.722 11.651 1.00 96.19 242 GLY A C 1
ATOM 1832 O O . GLY A 1 242 ? 4.179 -5.226 10.704 1.00 96.19 242 GLY A O 1
ATOM 1833 N N . VAL A 1 243 ? 4.196 -6.283 12.687 1.00 97.06 243 VAL A N 1
ATOM 1834 C CA . VAL A 1 243 ? 5.664 -6.369 12.790 1.00 97.06 243 VAL A CA 1
ATOM 1835 C C . VAL A 1 243 ? 6.238 -7.228 11.663 1.00 97.06 243 VAL A C 1
ATOM 1837 O O . VAL A 1 243 ? 7.182 -6.804 10.987 1.00 97.06 243 VAL A O 1
ATOM 1840 N N . LEU A 1 244 ? 5.642 -8.398 11.401 1.00 95.88 244 LEU A N 1
ATOM 1841 C CA . LEU A 1 244 ? 6.027 -9.245 10.268 1.00 95.88 244 LEU A CA 1
ATOM 1842 C C . LEU A 1 244 ? 5.875 -8.490 8.941 1.00 95.88 244 LEU A C 1
ATOM 1844 O O . LEU A 1 244 ? 6.784 -8.506 8.108 1.00 95.88 244 LEU A O 1
ATOM 1848 N N . GLN A 1 245 ? 4.765 -7.779 8.749 1.00 95.25 245 GLN A N 1
ATOM 1849 C CA . GLN A 1 245 ? 4.516 -7.008 7.537 1.00 95.25 245 GLN A CA 1
ATOM 1850 C C . GLN A 1 245 ? 5.577 -5.925 7.326 1.00 95.25 245 GLN A C 1
ATOM 1852 O O . GLN A 1 245 ? 6.103 -5.801 6.219 1.00 95.25 245 GLN A O 1
ATOM 1857 N N . ILE A 1 246 ? 5.932 -5.167 8.365 1.00 95.12 246 ILE A N 1
ATOM 1858 C CA . ILE A 1 246 ? 6.988 -4.148 8.297 1.00 95.12 246 ILE A CA 1
ATOM 1859 C C . ILE A 1 246 ? 8.331 -4.803 7.948 1.00 95.12 246 ILE A C 1
ATOM 1861 O O . ILE A 1 246 ? 9.020 -4.352 7.027 1.00 95.12 246 ILE A O 1
ATOM 1865 N N . HIS A 1 247 ? 8.673 -5.909 8.610 1.00 95.06 247 HIS A N 1
ATOM 1866 C CA . HIS A 1 247 ? 9.900 -6.660 8.359 1.00 95.06 247 HIS A CA 1
ATOM 1867 C C . HIS A 1 247 ? 10.044 -7.078 6.886 1.00 95.06 247 HIS A C 1
ATOM 1869 O O . HIS A 1 247 ? 11.059 -6.785 6.239 1.00 95.06 247 HIS A O 1
ATOM 1875 N N . TYR A 1 248 ? 9.011 -7.715 6.329 1.00 94.31 248 TYR A N 1
ATOM 1876 C CA . TYR A 1 248 ? 9.017 -8.161 4.936 1.00 94.31 248 TYR A CA 1
ATOM 1877 C C . TYR A 1 248 ? 8.926 -6.991 3.949 1.00 94.31 248 TYR A C 1
ATOM 1879 O O . TYR A 1 248 ? 9.616 -7.007 2.924 1.00 94.31 248 TYR A O 1
ATOM 1887 N N . ALA A 1 249 ? 8.141 -5.952 4.251 1.00 91.00 249 ALA A N 1
ATOM 1888 C CA . ALA A 1 249 ? 7.982 -4.785 3.384 1.00 91.00 249 ALA A CA 1
ATOM 1889 C C . ALA A 1 249 ? 9.276 -3.974 3.229 1.00 91.00 249 ALA A C 1
ATOM 1891 O O . ALA A 1 249 ? 9.554 -3.477 2.135 1.00 91.00 249 ALA A O 1
ATOM 1892 N N . MET A 1 250 ? 10.095 -3.877 4.281 1.00 90.25 250 MET A N 1
ATOM 1893 C CA . MET A 1 250 ? 11.381 -3.169 4.226 1.00 90.25 250 MET A CA 1
ATOM 1894 C C . MET A 1 250 ? 12.453 -3.928 3.430 1.00 90.25 250 MET A C 1
ATOM 1896 O O . MET A 1 250 ? 13.320 -3.308 2.798 1.00 90.25 250 MET A O 1
ATOM 1900 N N . ARG A 1 251 ? 12.400 -5.267 3.450 1.00 90.94 251 ARG A N 1
ATOM 1901 C CA . ARG A 1 251 ? 13.397 -6.145 2.816 1.00 90.94 251 ARG A CA 1
ATOM 1902 C C . ARG A 1 251 ? 13.065 -6.512 1.372 1.00 90.94 251 ARG A C 1
ATOM 1904 O O . ARG A 1 251 ? 13.979 -6.685 0.567 1.00 90.94 251 ARG A O 1
ATOM 1911 N N . ALA A 1 252 ? 11.786 -6.601 1.014 1.00 90.69 252 ALA A N 1
ATOM 1912 C CA . ALA A 1 252 ? 11.363 -6.882 -0.353 1.00 90.69 252 ALA A CA 1
ATOM 1913 C C . ALA A 1 252 ? 11.523 -5.632 -1.238 1.00 90.69 252 ALA A C 1
ATOM 1915 O O . ALA A 1 252 ? 10.656 -4.756 -1.268 1.00 90.69 252 ALA A O 1
ATOM 1916 N N . ARG A 1 253 ? 12.633 -5.553 -1.982 1.00 92.56 253 ARG A N 1
ATOM 1917 C CA . ARG A 1 253 ? 12.947 -4.446 -2.901 1.00 92.56 253 ARG A CA 1
ATOM 1918 C C . ARG A 1 253 ? 13.045 -4.922 -4.343 1.00 92.56 253 ARG A C 1
ATOM 1920 O O . ARG A 1 253 ? 13.499 -6.027 -4.618 1.00 92.56 253 ARG A O 1
ATOM 1927 N N . CYS A 1 254 ? 12.638 -4.074 -5.282 1.00 91.75 254 CYS A N 1
ATOM 1928 C CA . CYS A 1 254 ? 12.769 -4.373 -6.702 1.00 91.75 254 CYS A CA 1
ATOM 1929 C C . CYS A 1 254 ? 14.251 -4.369 -7.090 1.00 91.75 254 CYS A C 1
ATOM 1931 O O . CYS A 1 254 ? 14.954 -3.421 -6.771 1.00 91.75 254 CYS A O 1
ATOM 1933 N N . ARG A 1 255 ? 14.727 -5.372 -7.833 1.00 90.00 255 ARG A N 1
ATOM 1934 C CA . ARG A 1 255 ? 16.142 -5.445 -8.244 1.00 90.00 255 ARG A CA 1
ATOM 1935 C C . ARG A 1 255 ? 16.577 -4.329 -9.204 1.00 90.00 255 ARG A C 1
ATOM 1937 O O . ARG A 1 255 ? 17.762 -4.060 -9.313 1.00 90.00 255 ARG A O 1
ATOM 1944 N N . ILE A 1 256 ? 15.630 -3.715 -9.909 1.00 91.31 256 ILE A N 1
ATOM 1945 C CA . ILE A 1 256 ? 15.921 -2.735 -10.965 1.00 91.31 256 ILE A CA 1
ATOM 1946 C C . ILE A 1 256 ? 15.858 -1.316 -10.415 1.00 91.31 256 ILE A C 1
ATOM 1948 O O . ILE A 1 256 ? 16.807 -0.560 -10.553 1.00 91.31 256 ILE A O 1
ATOM 1952 N N . CYS A 1 257 ? 14.746 -0.952 -9.768 1.00 91.69 257 CYS A N 1
ATOM 1953 C CA . CYS A 1 257 ? 14.550 0.401 -9.241 1.00 91.69 257 CYS A CA 1
ATOM 1954 C C . CYS A 1 257 ? 14.771 0.518 -7.727 1.00 91.69 257 CYS A C 1
ATOM 1956 O O . CYS A 1 257 ? 14.536 1.584 -7.165 1.00 91.69 257 CYS A O 1
ATOM 1958 N N . SER A 1 258 ? 15.127 -0.574 -7.040 1.00 91.56 258 SER A N 1
ATOM 1959 C CA . SER A 1 258 ? 15.391 -0.624 -5.590 1.00 91.56 258 SER A CA 1
ATOM 1960 C C . SER A 1 258 ? 14.251 -0.131 -4.688 1.00 91.56 258 SER A C 1
ATOM 1962 O O . SER A 1 258 ? 14.418 0.010 -3.477 1.00 91.56 258 SER A O 1
ATOM 1964 N N . CYS A 1 259 ? 13.061 0.098 -5.250 1.00 92.94 259 CYS A N 1
ATOM 1965 C CA . CYS A 1 259 ? 11.882 0.535 -4.512 1.00 92.94 259 CYS A CA 1
ATOM 1966 C C . CYS A 1 259 ? 11.225 -0.642 -3.771 1.00 92.94 259 CYS A C 1
ATOM 1968 O O . CYS A 1 259 ? 11.239 -1.766 -4.288 1.00 92.94 259 CYS A O 1
ATOM 1970 N N . PRO A 1 260 ? 10.636 -0.406 -2.585 1.00 93.12 260 PRO A N 1
ATOM 1971 C CA . PRO A 1 260 ? 9.981 -1.452 -1.805 1.00 93.12 260 PRO A CA 1
ATOM 1972 C C . PRO A 1 260 ? 8.728 -1.967 -2.522 1.00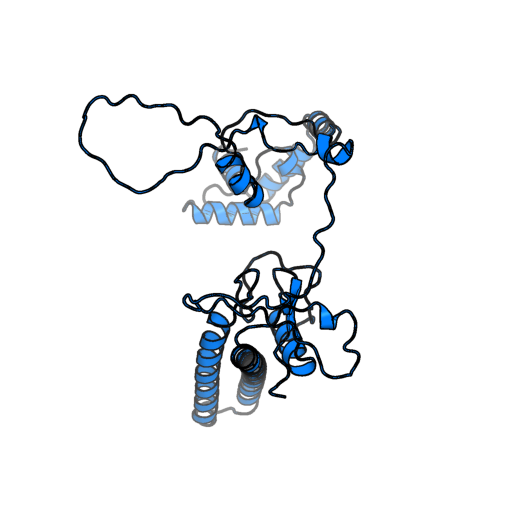 93.12 260 PRO A C 1
ATOM 1974 O O . PRO A 1 260 ? 7.959 -1.181 -3.067 1.00 93.12 260 PRO A O 1
ATOM 1977 N N . LEU A 1 261 ? 8.511 -3.283 -2.531 1.00 92.62 261 LEU A N 1
ATOM 1978 C CA . LEU A 1 261 ? 7.368 -3.905 -3.217 1.00 92.62 261 LEU A CA 1
ATOM 1979 C C . LEU A 1 261 ? 6.065 -3.758 -2.431 1.00 92.62 261 LEU A C 1
ATOM 1981 O O . LEU A 1 261 ? 5.022 -3.511 -3.024 1.00 92.62 261 LEU A O 1
ATOM 1985 N N . TYR A 1 262 ? 6.115 -3.935 -1.110 1.00 92.81 262 TYR A N 1
ATOM 1986 C CA . TYR A 1 262 ? 4.914 -4.005 -0.265 1.00 92.81 262 TYR A CA 1
ATOM 1987 C C . TYR A 1 262 ? 4.594 -2.698 0.461 1.00 92.81 262 TYR A C 1
ATOM 1989 O O . TYR A 1 262 ? 3.719 -2.659 1.325 1.00 92.81 262 TYR A O 1
ATOM 1997 N N . PHE A 1 263 ? 5.286 -1.622 0.089 1.00 90.12 263 PHE A N 1
ATOM 1998 C CA . PHE A 1 263 ? 5.109 -0.289 0.642 1.00 90.12 263 PHE A CA 1
ATOM 1999 C C . PHE A 1 263 ? 4.910 0.711 -0.496 1.00 90.12 263 PHE A C 1
ATOM 2001 O O . PHE A 1 263 ? 5.720 0.768 -1.426 1.00 90.12 263 PHE A O 1
ATOM 2008 N N . SER A 1 264 ? 3.834 1.498 -0.438 1.00 88.25 264 SER A N 1
ATOM 2009 C CA . SER A 1 264 ? 3.578 2.553 -1.417 1.00 88.25 264 SER A CA 1
ATOM 2010 C C . SER A 1 264 ? 4.296 3.836 -1.014 1.00 88.25 264 SER A C 1
ATOM 2012 O O . SER A 1 264 ? 3.991 4.424 0.018 1.00 88.25 264 SER A O 1
ATOM 2014 N N . LYS A 1 265 ? 5.215 4.294 -1.856 1.00 88.31 265 LYS A N 1
ATOM 2015 C CA . LYS A 1 265 ? 5.791 5.635 -1.811 1.00 88.31 265 LYS A CA 1
ATOM 2016 C C . LYS A 1 265 ? 4.914 6.594 -2.614 1.00 88.31 265 LYS A C 1
ATOM 2018 O O . LYS A 1 265 ? 4.236 6.169 -3.552 1.00 88.31 265 LYS A O 1
ATOM 2023 N N . ASN A 1 266 ? 5.009 7.887 -2.310 1.00 86.56 266 ASN A N 1
ATOM 2024 C CA . ASN A 1 266 ? 4.333 8.977 -3.030 1.00 86.56 266 ASN A CA 1
ATOM 2025 C C . ASN A 1 266 ? 4.963 9.282 -4.406 1.00 86.56 266 ASN A C 1
ATOM 2027 O O . ASN A 1 266 ? 5.016 10.426 -4.838 1.00 86.56 266 ASN A O 1
ATOM 2031 N N . CYS A 1 267 ? 5.480 8.264 -5.093 1.00 87.44 267 CYS A N 1
ATOM 2032 C CA . CYS A 1 267 ? 6.083 8.402 -6.414 1.00 87.44 267 CYS A CA 1
ATOM 2033 C C . CYS A 1 267 ? 5.046 8.121 -7.507 1.00 87.44 267 CYS A C 1
ATOM 2035 O O . CYS A 1 267 ? 4.086 7.375 -7.285 1.00 87.44 267 CYS A O 1
ATOM 2037 N N . LEU A 1 268 ? 5.284 8.659 -8.708 1.00 88.50 268 LEU A N 1
ATOM 2038 C CA . LEU A 1 268 ? 4.485 8.340 -9.887 1.00 88.50 268 LEU A CA 1
ATOM 2039 C C . LEU A 1 268 ? 4.512 6.822 -10.131 1.00 88.50 268 LEU A C 1
ATOM 2041 O O . LEU A 1 268 ? 5.578 6.207 -10.221 1.00 88.50 268 LEU A O 1
ATOM 2045 N N . LYS A 1 269 ? 3.329 6.210 -10.200 1.00 91.62 269 LYS A N 1
ATOM 2046 C CA . LYS A 1 269 ? 3.178 4.772 -10.444 1.00 91.62 269 LYS A CA 1
ATOM 2047 C C . LYS A 1 269 ? 3.105 4.524 -11.944 1.00 91.62 269 LYS A C 1
ATOM 2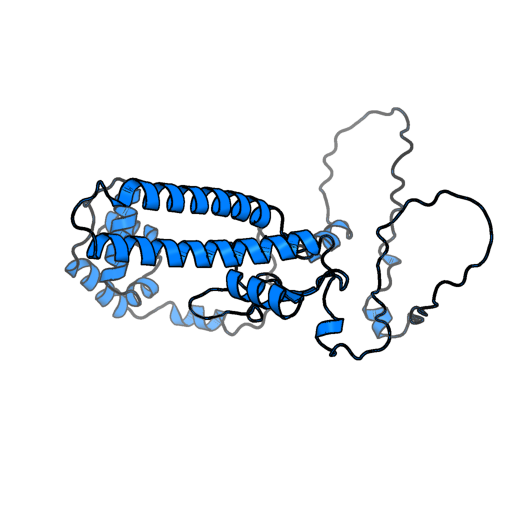049 O O . LYS A 1 269 ? 2.523 5.311 -12.686 1.00 91.62 269 LYS A O 1
ATOM 2054 N N . ASN A 1 270 ? 3.688 3.420 -12.397 1.00 92.75 270 ASN A N 1
ATOM 2055 C CA . ASN A 1 270 ? 3.672 3.070 -13.810 1.00 92.75 270 ASN A CA 1
ATOM 2056 C C . ASN A 1 270 ? 2.238 2.756 -14.265 1.00 92.75 270 ASN A C 1
ATOM 2058 O O . ASN A 1 270 ? 1.549 1.966 -13.623 1.00 92.75 270 ASN A O 1
ATOM 2062 N N . ARG A 1 271 ? 1.822 3.288 -15.420 1.00 90.19 271 ARG A N 1
ATOM 2063 C CA . ARG A 1 271 ? 0.509 3.014 -16.034 1.00 90.19 271 ARG A CA 1
ATOM 2064 C C . ARG A 1 271 ? 0.251 1.520 -16.286 1.00 90.19 271 ARG A C 1
ATOM 2066 O O . ARG A 1 271 ? -0.895 1.093 -16.319 1.00 90.19 271 ARG A O 1
ATOM 2073 N N . LYS A 1 272 ? 1.309 0.721 -16.462 1.00 87.62 272 LYS A N 1
ATOM 2074 C CA . LYS A 1 272 ? 1.238 -0.738 -16.672 1.00 87.62 272 LYS A CA 1
ATOM 2075 C C . LYS A 1 272 ? 1.175 -1.542 -15.367 1.00 87.62 272 LYS A C 1
ATOM 2077 O O . LYS A 1 272 ? 1.175 -2.773 -15.420 1.00 87.62 272 LYS A O 1
ATOM 2082 N N . ALA A 1 273 ? 1.207 -0.889 -14.205 1.00 89.75 273 ALA A N 1
ATOM 2083 C CA . ALA A 1 273 ? 1.058 -1.567 -12.927 1.00 89.75 273 ALA A CA 1
ATOM 2084 C C . ALA A 1 273 ? -0.397 -2.012 -12.747 1.00 89.75 273 ALA A C 1
ATOM 2086 O O . ALA A 1 273 ? -1.322 -1.239 -12.984 1.00 89.75 273 ALA A O 1
ATOM 2087 N N . HIS A 1 274 ? -0.600 -3.255 -12.312 1.00 87.88 274 HIS A N 1
ATOM 2088 C CA . HIS A 1 274 ? -1.945 -3.747 -12.041 1.00 87.88 274 HIS A CA 1
ATOM 2089 C C . HIS A 1 274 ? -2.547 -2.961 -10.877 1.00 87.88 274 HIS A C 1
ATOM 2091 O O . HIS A 1 274 ? -1.975 -2.920 -9.788 1.00 87.88 274 HIS A O 1
ATOM 2097 N N . LEU A 1 275 ? -3.708 -2.360 -11.107 1.00 91.50 275 LEU A N 1
ATOM 2098 C CA . LEU A 1 275 ? -4.513 -1.716 -10.082 1.00 91.50 275 LEU A CA 1
ATOM 2099 C C . LEU A 1 275 ? -5.803 -2.509 -9.940 1.00 91.50 275 LEU A C 1
ATOM 2101 O O . LEU A 1 275 ? -6.559 -2.620 -10.899 1.00 91.50 275 LEU A O 1
ATOM 2105 N N . ILE A 1 276 ? -6.051 -3.039 -8.746 1.00 89.88 276 ILE A N 1
ATOM 2106 C CA . ILE A 1 276 ? -7.384 -3.516 -8.390 1.00 89.88 276 ILE A CA 1
ATOM 2107 C C . ILE A 1 276 ? -8.073 -2.353 -7.662 1.00 89.88 276 ILE A C 1
ATOM 2109 O O . ILE A 1 276 ? -7.526 -1.873 -6.659 1.00 89.88 276 ILE A O 1
ATOM 2113 N N . PRO A 1 277 ? -9.218 -1.854 -8.162 1.00 85.88 277 PRO A N 1
ATOM 2114 C CA . PRO A 1 277 ? -9.959 -0.791 -7.491 1.00 85.88 277 PRO A CA 1
ATOM 2115 C C . PRO A 1 277 ? -10.331 -1.228 -6.064 1.00 85.88 277 PRO A C 1
ATOM 2117 O O . PRO A 1 277 ? -10.649 -2.388 -5.822 1.00 85.88 277 PRO A O 1
ATOM 2120 N N . GLY A 1 278 ? -10.205 -0.317 -5.096 1.00 86.31 278 GLY A N 1
ATOM 2121 C CA . GLY A 1 278 ? -10.427 -0.586 -3.666 1.00 86.31 278 GLY A CA 1
ATOM 2122 C C . GLY A 1 278 ? -9.219 -1.172 -2.922 1.00 86.31 278 GLY A C 1
ATOM 2123 O O . GLY A 1 278 ? -8.867 -0.686 -1.854 1.00 86.31 278 GLY A O 1
ATOM 2124 N N . PHE A 1 279 ? -8.519 -2.152 -3.499 1.00 85.50 279 PHE A N 1
ATOM 2125 C CA . PHE A 1 279 ? -7.396 -2.833 -2.827 1.00 85.50 279 PHE A CA 1
ATOM 2126 C C . PHE A 1 279 ? -6.021 -2.189 -3.079 1.00 85.50 279 PHE A C 1
ATOM 2128 O O . PHE A 1 279 ? -5.049 -2.444 -2.359 1.00 85.50 279 PHE A O 1
ATOM 2135 N N . GLY A 1 280 ? -5.925 -1.337 -4.100 1.00 90.69 280 GLY A N 1
ATOM 2136 C CA . GLY A 1 280 ? -4.709 -0.609 -4.446 1.00 90.69 280 GLY A CA 1
ATOM 2137 C C . GLY A 1 280 ? -3.636 -1.468 -5.128 1.00 90.69 280 GLY A C 1
ATOM 2138 O O . GLY A 1 280 ? -3.805 -2.655 -5.397 1.00 90.69 280 GLY A O 1
ATOM 2139 N N . TYR A 1 281 ? -2.498 -0.837 -5.422 1.00 92.19 281 TYR A N 1
ATOM 2140 C CA . TYR A 1 281 ? -1.405 -1.429 -6.211 1.00 92.19 281 TYR A CA 1
ATOM 2141 C C . TYR A 1 281 ? -0.580 -2.490 -5.470 1.00 92.19 281 TYR A C 1
ATOM 2143 O O . TYR A 1 281 ? 0.078 -3.321 -6.090 1.00 92.19 281 TYR A O 1
ATOM 2151 N N . VAL A 1 282 ? -0.544 -2.429 -4.137 1.00 93.12 282 VAL A N 1
ATOM 2152 C CA . VAL A 1 282 ? 0.263 -3.362 -3.338 1.00 93.12 282 VAL A CA 1
ATOM 2153 C C . VAL A 1 282 ? -0.408 -4.732 -3.295 1.00 93.12 282 VAL A C 1
ATOM 2155 O O . VAL A 1 282 ? 0.245 -5.747 -3.522 1.00 93.12 282 VAL A O 1
ATOM 2158 N N . VAL A 1 283 ? -1.716 -4.756 -3.028 1.00 93.75 283 VAL A N 1
ATOM 2159 C CA . VAL A 1 283 ? -2.492 -5.998 -2.939 1.00 93.75 283 VAL A CA 1
ATOM 2160 C C . VAL A 1 283 ? -2.585 -6.669 -4.293 1.00 93.75 283 VAL A C 1
ATOM 2162 O O . VAL A 1 283 ? -2.380 -7.872 -4.378 1.00 93.75 283 VAL A O 1
ATOM 2165 N N . SER A 1 284 ? -2.820 -5.900 -5.357 1.00 93.19 284 SER A N 1
ATOM 2166 C CA . SER A 1 284 ? -2.841 -6.439 -6.715 1.00 93.19 284 SER A CA 1
ATOM 2167 C C . SER A 1 284 ? -1.514 -7.102 -7.082 1.00 93.19 284 SER A C 1
ATOM 2169 O O . SER A 1 284 ? -1.513 -8.227 -7.574 1.00 93.19 284 SER A O 1
ATOM 2171 N N . ALA A 1 285 ? -0.380 -6.458 -6.787 1.00 93.12 285 ALA A N 1
ATOM 2172 C CA . ALA A 1 285 ? 0.938 -7.031 -7.033 1.00 93.12 285 ALA A CA 1
ATOM 2173 C C . ALA A 1 285 ? 1.185 -8.300 -6.200 1.00 93.12 285 ALA A C 1
ATOM 2175 O O . ALA A 1 285 ? 1.691 -9.283 -6.740 1.00 93.12 285 ALA A O 1
ATOM 2176 N N . ALA A 1 286 ? 0.805 -8.298 -4.918 1.00 94.44 286 ALA A N 1
ATOM 2177 C CA . ALA A 1 286 ? 0.940 -9.457 -4.038 1.00 94.44 286 ALA A CA 1
ATOM 2178 C C . ALA A 1 286 ? 0.058 -10.630 -4.497 1.00 94.44 286 ALA A C 1
ATOM 2180 O O . ALA A 1 286 ? 0.551 -11.743 -4.645 1.00 94.44 286 ALA A O 1
ATOM 2181 N N . LEU A 1 287 ? -1.217 -10.384 -4.803 1.00 93.88 287 LEU A N 1
ATOM 2182 C CA . LEU A 1 287 ? -2.158 -11.408 -5.257 1.00 93.88 287 LEU A CA 1
ATOM 2183 C C . LEU A 1 287 ? -1.728 -12.009 -6.598 1.00 93.88 287 LEU A C 1
ATOM 2185 O O . LEU A 1 287 ? -1.751 -13.226 -6.775 1.00 93.88 287 LEU A O 1
ATOM 2189 N N . HIS A 1 288 ? -1.279 -11.167 -7.528 1.00 92.62 288 HIS A N 1
ATOM 2190 C CA . HIS A 1 288 ? -0.774 -11.607 -8.824 1.00 92.62 288 HIS A CA 1
ATOM 2191 C C . HIS A 1 288 ? 0.506 -12.443 -8.677 1.00 92.62 288 HIS A C 1
ATOM 2193 O O . HIS A 1 288 ? 0.694 -13.438 -9.378 1.00 92.62 288 HIS A O 1
ATOM 2199 N N . LEU A 1 289 ? 1.363 -12.086 -7.715 1.00 92.56 289 LEU A N 1
ATOM 2200 C CA . LEU A 1 289 ? 2.538 -12.879 -7.384 1.00 92.56 289 LEU A CA 1
ATOM 2201 C C . LEU A 1 289 ? 2.173 -14.254 -6.813 1.00 92.56 289 LEU A C 1
ATOM 2203 O O . LEU A 1 289 ? 2.782 -15.241 -7.216 1.00 92.56 289 LEU A O 1
ATOM 2207 N N . LEU A 1 290 ? 1.195 -14.326 -5.908 1.00 92.88 290 LEU A N 1
ATOM 2208 C CA . LEU A 1 290 ? 0.756 -15.582 -5.291 1.00 92.88 290 LEU A CA 1
ATOM 2209 C C . LEU A 1 290 ? 0.066 -16.513 -6.296 1.00 92.88 290 LEU A C 1
ATOM 2211 O O . LEU A 1 290 ? 0.320 -17.712 -6.294 1.00 92.88 290 LEU A O 1
ATOM 2215 N N . THR A 1 291 ? -0.766 -15.960 -7.179 1.00 91.38 291 THR A N 1
ATOM 2216 C CA . THR A 1 291 ? -1.541 -16.732 -8.165 1.00 91.38 291 THR A CA 1
ATOM 2217 C C . THR A 1 291 ? -0.699 -17.168 -9.365 1.00 91.38 291 THR A C 1
ATOM 2219 O O . THR A 1 291 ? -0.743 -18.330 -9.772 1.00 91.38 291 THR A O 1
ATOM 2222 N N . PHE A 1 292 ? 0.115 -16.268 -9.926 1.00 89.69 292 PHE A N 1
ATOM 2223 C CA . PHE A 1 292 ? 0.843 -16.536 -11.171 1.00 89.69 292 PHE A CA 1
ATOM 2224 C C . PHE A 1 292 ? 2.343 -16.796 -10.985 1.00 89.69 292 PHE A C 1
ATOM 2226 O O . PHE A 1 292 ? 2.991 -17.284 -11.914 1.00 89.69 292 PHE A O 1
ATOM 2233 N N . GLY A 1 293 ? 2.923 -16.502 -9.818 1.00 89.19 293 GLY A N 1
ATOM 2234 C CA . GLY A 1 293 ? 4.369 -16.618 -9.575 1.00 89.19 293 GLY A CA 1
ATOM 2235 C C . GLY A 1 293 ? 5.204 -15.506 -10.228 1.00 89.19 293 GLY A C 1
ATOM 2236 O O . GLY A 1 293 ? 6.437 -15.577 -10.261 1.00 89.19 293 GLY A O 1
ATOM 2237 N N . TRP A 1 294 ? 4.552 -14.471 -10.759 1.00 90.31 294 TRP A N 1
ATOM 2238 C CA . TRP A 1 294 ? 5.190 -13.287 -11.329 1.00 90.31 294 TRP A CA 1
ATOM 2239 C C . TRP A 1 294 ? 4.328 -12.046 -11.092 1.00 90.31 294 TRP A C 1
ATOM 2241 O O . TRP A 1 294 ? 3.114 -12.139 -10.935 1.00 90.31 294 TRP A O 1
ATOM 2251 N N . PHE A 1 295 ? 4.940 -10.866 -11.068 1.00 92.44 295 PHE A N 1
ATOM 2252 C CA . PHE A 1 295 ? 4.231 -9.595 -10.896 1.00 92.44 295 PHE A CA 1
ATOM 2253 C C . PHE A 1 295 ? 4.957 -8.462 -11.629 1.00 92.44 295 PHE A C 1
ATOM 2255 O O . PHE A 1 295 ? 6.121 -8.595 -12.010 1.00 92.44 295 PHE A O 1
ATOM 2262 N N . ARG A 1 296 ? 4.285 -7.324 -11.830 1.00 92.62 296 ARG A N 1
ATOM 2263 C CA . ARG A 1 296 ? 4.922 -6.090 -12.317 1.00 92.62 296 ARG A CA 1
ATOM 2264 C C . ARG A 1 296 ? 5.207 -5.146 -11.163 1.00 92.62 296 ARG A C 1
ATOM 2266 O O . ARG A 1 296 ? 4.324 -4.867 -10.357 1.00 92.62 296 ARG A O 1
ATOM 2273 N N . CYS A 1 297 ? 6.426 -4.615 -11.106 1.00 92.94 297 CYS A N 1
ATOM 2274 C CA . CYS A 1 297 ? 6.762 -3.578 -10.136 1.00 92.94 297 CYS A CA 1
ATOM 2275 C C . CYS A 1 297 ? 5.897 -2.329 -10.369 1.00 92.94 297 CYS A C 1
ATOM 2277 O O . CYS A 1 297 ? 5.841 -1.819 -11.487 1.00 92.94 297 CYS A O 1
ATOM 2279 N N . MET A 1 298 ? 5.278 -1.798 -9.310 1.00 94.31 298 MET A N 1
ATOM 2280 C CA . MET A 1 298 ? 4.399 -0.624 -9.405 1.00 94.31 298 MET A CA 1
ATOM 2281 C C . MET A 1 298 ? 5.115 0.674 -9.813 1.00 94.31 298 MET A C 1
ATOM 2283 O O . MET A 1 298 ? 4.463 1.598 -10.289 1.00 94.31 298 MET A O 1
ATOM 2287 N N . TYR A 1 299 ? 6.441 0.742 -9.652 1.00 93.81 299 TYR A N 1
ATOM 2288 C CA . TYR A 1 299 ? 7.242 1.931 -9.963 1.00 93.81 299 TYR A CA 1
ATOM 2289 C C . TYR A 1 299 ? 7.862 1.852 -11.359 1.00 93.81 299 TYR A C 1
ATOM 2291 O O . TYR A 1 299 ? 7.520 2.640 -12.230 1.00 93.81 299 TYR A O 1
ATOM 2299 N N . CYS A 1 300 ? 8.736 0.871 -11.619 1.00 92.25 300 CYS A N 1
ATOM 2300 C CA . CYS A 1 300 ? 9.402 0.760 -12.924 1.00 92.25 300 CYS A CA 1
ATOM 2301 C C . CYS A 1 300 ? 8.593 -0.009 -13.982 1.00 92.25 300 CYS A C 1
ATOM 2303 O O . CYS A 1 300 ? 8.945 0.022 -15.154 1.00 92.25 300 CYS A O 1
ATOM 2305 N N . GLY A 1 301 ? 7.523 -0.719 -13.605 1.00 91.56 301 GLY A N 1
ATOM 2306 C CA . GLY A 1 301 ? 6.714 -1.524 -14.533 1.00 91.56 301 GLY A CA 1
ATOM 2307 C C . GLY A 1 301 ? 7.376 -2.819 -15.012 1.00 91.56 301 GLY A C 1
ATOM 2308 O O . GLY A 1 301 ? 6.771 -3.566 -15.788 1.00 91.56 301 GLY A O 1
ATOM 2309 N N . THR A 1 302 ? 8.596 -3.115 -14.554 1.00 92.06 302 THR A N 1
ATOM 2310 C CA . THR A 1 302 ? 9.302 -4.328 -14.969 1.00 92.06 302 THR A CA 1
ATOM 2311 C C . THR A 1 302 ? 8.622 -5.571 -14.410 1.00 92.06 302 THR A C 1
ATOM 2313 O O . THR A 1 302 ? 8.228 -5.604 -13.241 1.00 92.06 302 THR A O 1
ATOM 2316 N N . ALA A 1 303 ? 8.491 -6.595 -15.254 1.00 91.56 303 ALA A N 1
ATOM 2317 C CA . ALA A 1 303 ? 8.006 -7.906 -14.854 1.00 91.56 303 ALA A CA 1
ATOM 2318 C C . ALA A 1 303 ? 9.097 -8.643 -14.062 1.00 91.56 303 ALA A C 1
ATOM 2320 O O . ALA A 1 303 ? 10.219 -8.817 -14.541 1.00 91.56 303 ALA A O 1
ATOM 2321 N N . VAL A 1 304 ? 8.759 -9.069 -12.851 1.00 90.88 304 VAL A N 1
ATOM 2322 C CA . VAL A 1 304 ? 9.625 -9.829 -11.952 1.00 90.88 304 VAL A CA 1
ATOM 2323 C C . VAL A 1 304 ? 9.012 -11.209 -11.758 1.00 90.88 304 VAL A C 1
ATOM 2325 O O . VAL A 1 304 ? 7.824 -11.327 -11.455 1.00 90.88 304 VAL A O 1
ATOM 2328 N N . ARG A 1 305 ? 9.827 -12.251 -11.931 1.00 89.88 305 ARG A N 1
ATOM 2329 C CA . ARG A 1 305 ? 9.425 -13.649 -11.739 1.00 89.88 305 ARG A CA 1
ATOM 2330 C C . ARG A 1 305 ? 10.112 -14.259 -10.524 1.00 89.88 305 ARG A C 1
ATOM 2332 O O . ARG A 1 305 ? 11.265 -13.931 -10.226 1.00 89.88 305 ARG A O 1
ATOM 2339 N N . LEU A 1 306 ? 9.408 -15.156 -9.844 1.00 88.12 306 LEU A N 1
ATOM 2340 C CA . LEU A 1 306 ? 10.006 -16.033 -8.842 1.00 88.12 306 LEU A CA 1
ATOM 2341 C C . LEU A 1 306 ? 10.620 -17.254 -9.538 1.00 88.12 306 LEU A C 1
ATOM 2343 O O . LEU A 1 306 ? 10.185 -17.642 -10.624 1.00 88.12 306 LEU A O 1
ATOM 2347 N N . ARG A 1 307 ? 11.666 -17.836 -8.941 1.00 80.38 307 ARG A N 1
ATOM 2348 C CA . ARG A 1 307 ? 12.286 -19.059 -9.464 1.00 80.38 307 ARG A CA 1
ATOM 2349 C C . ARG A 1 307 ? 11.278 -20.216 -9.325 1.00 80.38 307 ARG A C 1
ATOM 2351 O O . ARG A 1 307 ? 10.772 -20.409 -8.219 1.00 80.38 307 ARG A O 1
ATOM 2358 N N . PRO A 1 308 ? 10.963 -20.957 -10.405 1.00 63.19 308 PRO A N 1
ATOM 2359 C CA . PRO A 1 308 ? 10.179 -22.183 -10.305 1.00 63.19 308 PRO A CA 1
ATOM 2360 C C . PRO A 1 308 ? 11.025 -23.210 -9.547 1.00 63.19 308 PRO A C 1
ATOM 2362 O O . PRO A 1 308 ? 12.160 -23.475 -9.928 1.00 63.19 308 PRO A O 1
ATOM 2365 N N . GLY A 1 309 ? 10.520 -23.701 -8.423 1.00 60.66 309 GLY A N 1
ATOM 2366 C CA . GLY A 1 309 ? 11.262 -24.590 -7.524 1.00 60.66 309 GLY A CA 1
ATOM 2367 C C . GLY A 1 309 ? 10.586 -24.779 -6.170 1.00 60.66 309 GLY A C 1
ATOM 2368 O O . GLY A 1 309 ? 10.864 -25.752 -5.491 1.00 60.66 309 GLY A O 1
ATOM 2369 N N . HIS A 1 310 ? 9.660 -23.887 -5.806 1.00 50.41 310 HIS A N 1
ATOM 2370 C CA . HIS A 1 310 ? 8.872 -23.991 -4.578 1.00 50.41 310 HIS A CA 1
ATOM 2371 C C . HIS A 1 310 ? 7.450 -23.457 -4.812 1.00 50.41 310 HIS A C 1
ATOM 2373 O O . HIS A 1 310 ? 7.101 -22.382 -4.324 1.00 50.41 310 HIS A O 1
ATOM 2379 N N . ARG A 1 311 ? 6.672 -24.152 -5.650 1.00 43.19 311 ARG A N 1
ATOM 2380 C CA . ARG A 1 311 ? 5.207 -24.137 -5.531 1.00 43.19 311 ARG A CA 1
ATOM 2381 C C . ARG A 1 311 ? 4.801 -25.355 -4.727 1.00 43.19 311 ARG A C 1
ATOM 2383 O O . ARG A 1 311 ? 5.471 -26.390 -4.934 1.00 43.19 311 ARG A O 1
#

Radius of gyration: 32.0 Å; Cα contacts (8 Å, |Δi|>4): 222; chains: 1; bounding box: 83×75×74 Å

Secondary structure (DSSP, 8-state):
--HHHHHHHHHTT--SHHHHHHS-HHHHHHHHHHHHHHTT-TTTTPPPHHHHHHHHHHHHHS--TTHHHHHHHHSS--------S-----HHHHHHHTTTT-------------------------GGGSPPHHHHHTT-S-------------------------------SS----TTGGGPEEPSSHHHHHHHHHHHHHHHHHHHHHHHHHHHHHHH-S-TTTTHHHHHHHHHHHHHHHHHHHHHHHH-B-TTT--BSSS--SSPPPTTS--BTTTHHHHHHHHHHHHHSEEE-TTT--EEEPPTT--